Protein AF-A0A8J6UR75-F1 (afdb_monomer_lite)

Sequence (191 aa):
MKTTTYQWFIVLLTITLLIAGCGGPKLKVEPIPVPANPTEEAGKLEADITRARQQQVNILSPTWFARAEASHKEAARLIAAKGEIGQISNHLAQGYAELAQAQEISKLAQTEATKKTEQERLAAEKQATEEKLAAERRFNELYNQVQAMFSKDEAESYKQGQQMVIRLRGMSFPIGQSMIMPENYPLIITY

Radius of gyration: 40.51 Å; chains: 1; bounding box: 76×35×114 Å

Structure (mmCIF, N/CA/C/O backbone):
data_AF-A0A8J6UR75-F1
#
_entry.id   AF-A0A8J6UR75-F1
#
loop_
_atom_site.group_PDB
_atom_site.id
_atom_site.type_symbol
_atom_site.label_atom_id
_atom_site.label_alt_id
_atom_site.label_comp_id
_atom_site.label_asym_id
_atom_site.label_entity_id
_atom_site.label_seq_id
_atom_site.pdbx_PDB_ins_code
_atom_site.Cartn_x
_atom_site.Cartn_y
_atom_site.Cartn_z
_atom_site.occupancy
_atom_site.B_iso_or_equiv
_atom_site.auth_seq_id
_atom_site.auth_comp_id
_atom_site.auth_asym_id
_atom_site.auth_atom_id
_atom_site.pdbx_PDB_model_num
ATOM 1 N N . MET A 1 1 ? -47.310 9.293 -39.606 1.00 52.34 1 MET A N 1
ATOM 2 C CA . MET A 1 1 ? -46.097 8.916 -40.373 1.00 52.34 1 MET A CA 1
ATOM 3 C C . MET A 1 1 ? -44.806 9.620 -39.895 1.00 52.34 1 MET A C 1
ATOM 5 O O . MET A 1 1 ? -43.894 9.774 -40.691 1.00 52.34 1 MET A O 1
ATOM 9 N N . LYS A 1 2 ? -44.685 10.038 -38.616 1.00 55.19 2 LYS A N 1
ATOM 10 C CA . LYS A 1 2 ? -43.494 10.754 -38.086 1.00 55.19 2 LYS A CA 1
ATOM 11 C C . LYS A 1 2 ? -42.768 10.035 -36.930 1.00 55.19 2 LYS A C 1
ATOM 13 O O . LYS A 1 2 ? -41.737 10.510 -36.471 1.00 55.19 2 LYS A O 1
ATOM 18 N N . THR A 1 3 ? -43.289 8.906 -36.447 1.00 55.16 3 THR A N 1
ATOM 19 C CA . THR A 1 3 ? -42.761 8.196 -35.266 1.00 55.16 3 THR A CA 1
ATOM 20 C C . THR A 1 3 ? -41.563 7.298 -35.587 1.00 55.16 3 THR A C 1
ATOM 22 O O . THR A 1 3 ? -40.628 7.231 -34.795 1.00 55.16 3 THR A O 1
ATOM 25 N N . THR A 1 4 ? -41.527 6.685 -36.773 1.00 57.75 4 THR A N 1
ATOM 26 C CA . THR A 1 4 ? -40.442 5.775 -37.187 1.00 57.75 4 THR A CA 1
ATOM 27 C C . THR A 1 4 ? -39.115 6.506 -37.413 1.00 57.75 4 THR A C 1
ATOM 29 O O . THR A 1 4 ? -38.054 5.986 -37.081 1.00 57.75 4 THR A O 1
ATOM 32 N N . THR A 1 5 ? -39.161 7.748 -37.905 1.00 63.53 5 THR A N 1
ATOM 33 C CA . THR A 1 5 ? -37.968 8.582 -38.115 1.00 63.53 5 THR A CA 1
ATOM 34 C C . THR A 1 5 ? -37.349 9.026 -36.789 1.00 63.53 5 THR A C 1
ATOM 36 O O . THR A 1 5 ? -36.131 9.030 -36.650 1.00 63.53 5 THR A O 1
ATOM 39 N N . TYR A 1 6 ? -38.178 9.340 -35.786 1.00 64.31 6 TYR A N 1
ATOM 40 C CA . TYR A 1 6 ? -37.716 9.747 -34.455 1.00 64.31 6 TYR A CA 1
ATOM 41 C C . TYR A 1 6 ? -37.098 8.578 -33.676 1.00 64.31 6 TYR A C 1
ATOM 43 O O . TYR A 1 6 ? -36.077 8.745 -33.014 1.00 64.31 6 TYR A O 1
ATOM 51 N N . GLN A 1 7 ? -37.654 7.370 -33.824 1.00 67.06 7 GLN A N 1
ATOM 52 C CA . GLN A 1 7 ? -37.050 6.157 -33.267 1.00 67.06 7 GLN A CA 1
ATOM 53 C C . GLN A 1 7 ? -35.663 5.876 -33.858 1.00 67.06 7 GLN A C 1
ATOM 55 O O . GLN A 1 7 ? -34.758 5.510 -33.116 1.00 67.06 7 GLN A O 1
ATOM 60 N N . TRP A 1 8 ? -35.462 6.109 -35.158 1.00 71.56 8 TRP A N 1
ATOM 61 C CA . TRP A 1 8 ? -34.151 5.945 -35.794 1.00 71.56 8 TRP A CA 1
ATOM 62 C C . TRP A 1 8 ? -33.100 6.914 -35.236 1.00 71.56 8 TRP A C 1
ATOM 64 O O . TRP A 1 8 ? -31.976 6.506 -34.953 1.00 71.56 8 TRP A O 1
ATOM 74 N N . PHE A 1 9 ? -33.477 8.174 -34.995 1.00 76.62 9 PHE A N 1
ATOM 75 C CA . PHE A 1 9 ? -32.590 9.158 -34.366 1.00 76.62 9 PHE A CA 1
ATOM 76 C C . PHE A 1 9 ? -32.246 8.811 -32.912 1.00 76.62 9 PHE A C 1
ATOM 78 O O . PHE A 1 9 ? -31.093 8.966 -32.516 1.00 76.62 9 PHE A O 1
ATOM 85 N N . ILE A 1 10 ? -33.204 8.301 -32.129 1.00 74.38 10 ILE A N 1
ATOM 86 C CA . ILE A 1 10 ? -32.948 7.861 -30.748 1.00 74.38 10 ILE A CA 1
ATOM 87 C C . ILE A 1 10 ? -31.974 6.678 -30.729 1.00 74.38 10 ILE A C 1
ATOM 89 O O . ILE A 1 10 ? -31.017 6.694 -29.959 1.00 74.38 10 ILE A O 1
ATOM 93 N N . VAL A 1 11 ? -32.169 5.685 -31.604 1.00 77.19 11 VAL A N 1
ATOM 94 C CA . VAL A 1 11 ? -31.276 4.517 -31.692 1.00 77.19 11 VAL A CA 1
ATOM 95 C C . VAL A 1 11 ? -29.859 4.943 -32.092 1.00 77.19 11 VAL A C 1
ATOM 97 O O . VAL A 1 11 ? -28.886 4.512 -31.468 1.00 77.19 11 VAL A O 1
ATOM 100 N N . LEU A 1 12 ? -29.729 5.853 -33.063 1.00 74.25 12 LEU A N 1
ATOM 101 C CA . LEU A 1 12 ? -28.433 6.370 -33.509 1.00 74.25 12 LEU A CA 1
ATOM 102 C C . LEU A 1 12 ? -27.701 7.148 -32.396 1.00 74.25 12 LEU A C 1
ATOM 104 O O . LEU A 1 12 ? -26.501 6.957 -32.207 1.00 74.25 12 LEU A O 1
ATOM 108 N N . LEU A 1 13 ? -28.430 7.954 -31.612 1.00 74.38 13 LEU A N 1
ATOM 109 C CA . LEU A 1 13 ? -27.897 8.708 -30.470 1.00 74.38 13 LEU A CA 1
ATOM 110 C C . LEU A 1 13 ? -27.424 7.780 -29.333 1.00 74.38 13 LEU A C 1
ATOM 112 O O . LEU A 1 13 ? -26.375 8.013 -28.728 1.00 74.38 13 LEU A O 1
ATOM 116 N N . THR A 1 14 ? -28.163 6.698 -29.063 1.00 69.00 14 THR A N 1
ATOM 117 C CA . THR A 1 14 ? -27.774 5.707 -28.044 1.00 69.00 14 THR A CA 1
ATOM 118 C C . THR A 1 14 ? -26.543 4.891 -28.446 1.00 69.00 14 THR A C 1
ATOM 120 O O . THR A 1 14 ? -25.713 4.587 -27.592 1.00 69.00 14 THR A O 1
ATOM 123 N N . ILE A 1 15 ? -26.363 4.606 -29.741 1.00 71.31 15 ILE A N 1
ATOM 124 C CA . ILE A 1 15 ? -25.179 3.901 -30.257 1.00 71.31 15 ILE A CA 1
ATOM 125 C C . ILE A 1 15 ? -23.913 4.749 -30.107 1.00 71.31 15 ILE A C 1
ATOM 127 O O . ILE A 1 15 ? -22.878 4.221 -29.710 1.00 71.31 15 ILE A O 1
ATOM 131 N N . THR A 1 16 ? -23.978 6.064 -30.338 1.00 65.62 16 THR A N 1
ATOM 132 C CA . THR A 1 16 ? -22.813 6.949 -30.156 1.00 65.62 16 THR A CA 1
ATOM 133 C C . THR A 1 16 ? -22.350 7.070 -28.703 1.00 65.62 16 THR A C 1
ATOM 135 O O . THR A 1 16 ? -21.163 7.284 -28.465 1.00 65.62 16 THR A O 1
ATOM 138 N N . LEU A 1 17 ? -23.242 6.874 -27.724 1.00 63.91 17 LEU A N 1
ATOM 139 C CA . LEU A 1 17 ? -22.894 6.932 -26.300 1.00 63.91 17 LEU A CA 1
ATOM 140 C C . LEU A 1 17 ? -22.113 5.691 -25.823 1.00 63.91 17 LEU A C 1
ATOM 142 O O . LEU A 1 17 ? -21.390 5.764 -24.834 1.00 63.91 17 LEU A O 1
ATOM 146 N N . LEU A 1 18 ? -22.225 4.566 -26.539 1.00 63.69 18 LEU A N 1
ATOM 147 C CA . LEU A 1 18 ? -21.590 3.289 -26.184 1.00 63.69 18 LEU A CA 1
ATOM 148 C C . LEU A 1 18 ? -20.120 3.177 -26.629 1.00 63.69 18 LEU A C 1
ATOM 150 O O . LEU A 1 18 ? -19.405 2.311 -26.134 1.00 63.69 18 LEU A O 1
ATOM 154 N N . ILE A 1 19 ? -19.649 4.042 -27.536 1.00 68.62 19 ILE A N 1
ATOM 155 C CA . ILE A 1 19 ? -18.282 3.976 -28.101 1.00 68.62 19 ILE A CA 1
ATOM 156 C C . ILE A 1 19 ? -17.319 4.957 -27.408 1.00 68.62 19 ILE A C 1
ATOM 158 O O . ILE A 1 19 ? -16.123 4.965 -27.690 1.00 68.62 19 ILE A O 1
ATOM 162 N N . ALA A 1 20 ? -17.793 5.742 -26.437 1.00 61.84 20 ALA A N 1
ATOM 163 C CA . ALA A 1 20 ? -16.932 6.514 -25.540 1.00 61.84 20 ALA A CA 1
ATOM 164 C C . ALA A 1 20 ? -16.300 5.597 -24.468 1.00 61.84 20 ALA A C 1
ATOM 166 O O . ALA A 1 20 ? -16.427 5.819 -23.267 1.00 61.84 20 ALA A O 1
ATOM 167 N N . GLY A 1 21 ? -15.656 4.515 -24.911 1.00 57.84 21 GLY A N 1
ATOM 168 C CA . GLY A 1 21 ? -14.901 3.605 -24.060 1.00 57.84 21 GLY A CA 1
ATOM 169 C C . GLY A 1 21 ? -13.640 4.281 -23.523 1.00 57.84 21 GLY A C 1
ATOM 170 O O . GLY A 1 21 ? -12.953 4.997 -24.250 1.00 57.84 21 GLY A O 1
ATOM 171 N N . CYS A 1 22 ? -13.350 4.044 -22.241 1.00 62.06 22 CYS A N 1
ATOM 172 C CA . CYS A 1 22 ? -12.195 4.544 -21.495 1.00 62.06 22 CYS A CA 1
ATOM 173 C C . CYS A 1 22 ? -10.864 4.416 -22.259 1.00 62.06 22 CYS A C 1
ATOM 175 O O . CYS A 1 22 ? -10.156 3.415 -22.151 1.00 62.06 22 CYS A O 1
ATOM 177 N N . GLY A 1 23 ? -10.457 5.486 -22.935 1.00 55.53 23 GLY A N 1
ATOM 178 C CA . GLY A 1 23 ? -9.047 5.779 -23.138 1.00 55.53 23 GLY A CA 1
ATOM 179 C C . GLY A 1 23 ? -8.496 6.337 -21.831 1.00 55.53 23 GLY A C 1
ATOM 180 O O . GLY A 1 23 ? -8.724 7.504 -21.522 1.00 55.53 23 GLY A O 1
ATOM 181 N N . GLY A 1 24 ? -7.815 5.507 -21.035 1.00 63.47 24 GLY A N 1
ATOM 182 C CA . GLY A 1 24 ? -7.092 5.993 -19.858 1.00 63.47 24 GLY A CA 1
ATOM 183 C C . GLY A 1 24 ? -6.103 7.102 -20.257 1.00 63.47 24 GLY A C 1
ATOM 184 O O . GLY A 1 24 ? -5.555 7.050 -21.364 1.00 63.47 24 GLY A O 1
ATOM 185 N N . PRO A 1 25 ? -5.881 8.120 -19.407 1.00 57.09 25 PRO A N 1
ATOM 186 C CA . PRO A 1 25 ? -5.012 9.239 -19.745 1.00 57.09 25 PRO A CA 1
ATOM 187 C C . PRO A 1 25 ? -3.615 8.725 -20.103 1.00 57.09 25 PRO A C 1
ATOM 189 O O . PRO A 1 25 ? -3.004 7.966 -19.349 1.00 57.09 25 PRO A O 1
ATOM 192 N N . LYS A 1 26 ? -3.108 9.132 -21.273 1.00 57.69 26 LYS A N 1
ATOM 193 C CA . LYS A 1 26 ? -1.704 8.903 -21.626 1.00 57.69 26 LYS A CA 1
ATOM 194 C C . LYS A 1 26 ? -0.856 9.653 -20.602 1.00 57.69 26 LYS A C 1
ATOM 196 O O . LYS A 1 26 ? -1.019 10.865 -20.456 1.00 57.69 26 LYS A O 1
ATOM 201 N N . LEU A 1 27 ? 0.012 8.935 -19.888 1.00 63.53 27 LEU A N 1
ATOM 202 C CA . LEU A 1 27 ? 0.948 9.543 -18.946 1.00 63.53 27 LEU A CA 1
ATOM 203 C C . LEU A 1 27 ? 1.774 10.597 -19.685 1.00 63.53 27 LEU A C 1
ATOM 205 O O . LEU A 1 27 ? 2.443 10.301 -20.677 1.00 63.53 27 LEU A O 1
ATOM 209 N N . LYS A 1 28 ? 1.704 11.839 -19.205 1.00 49.28 28 LYS A N 1
ATOM 210 C CA . LYS A 1 28 ? 2.600 12.908 -19.632 1.00 49.28 28 LYS A CA 1
ATOM 211 C C . LYS A 1 28 ? 3.947 12.638 -18.968 1.00 49.28 28 LYS A C 1
ATOM 213 O O . LYS A 1 28 ? 4.172 13.045 -17.836 1.00 49.28 28 LYS A O 1
ATOM 218 N N . VAL A 1 29 ? 4.793 11.872 -19.645 1.00 65.69 29 VAL A N 1
ATOM 219 C CA . VAL A 1 29 ? 6.156 11.603 -19.187 1.00 65.69 29 VAL A CA 1
ATOM 220 C C . VAL A 1 29 ? 6.973 12.862 -19.453 1.00 65.69 29 VAL A C 1
ATOM 222 O O . VAL A 1 29 ? 7.154 13.261 -20.604 1.00 65.69 29 VAL A O 1
ATOM 225 N N . GLU A 1 30 ? 7.403 13.531 -18.389 1.00 54.41 30 GLU A N 1
ATOM 226 C CA . GLU A 1 30 ? 8.409 14.582 -18.488 1.00 54.41 30 GLU A CA 1
ATOM 227 C C . GLU A 1 30 ? 9.748 13.903 -18.822 1.00 54.41 30 GLU A C 1
ATOM 229 O O . GLU A 1 30 ? 10.075 12.888 -18.199 1.00 54.41 30 GLU A O 1
ATOM 234 N N . PRO A 1 31 ? 10.482 14.355 -19.853 1.00 53.62 31 PRO A N 1
ATOM 235 C CA . PRO A 1 31 ? 11.698 13.679 -20.276 1.00 53.62 31 PRO A CA 1
ATOM 236 C C . PRO A 1 31 ? 12.734 13.752 -19.155 1.00 53.62 31 PRO A C 1
ATOM 238 O O . PRO A 1 31 ? 13.290 14.811 -18.867 1.00 53.62 31 PRO A O 1
ATOM 241 N N . ILE A 1 32 ? 12.996 12.604 -18.531 1.00 53.59 32 ILE A N 1
ATOM 242 C CA . ILE A 1 32 ? 14.167 12.416 -17.680 1.00 53.59 32 ILE A CA 1
ATOM 243 C C . ILE A 1 32 ? 15.386 12.748 -18.555 1.00 53.59 32 ILE A C 1
ATOM 245 O O . ILE A 1 32 ? 15.424 12.295 -19.706 1.00 53.59 32 ILE A O 1
ATOM 249 N N . PRO A 1 33 ? 16.345 13.567 -18.078 1.00 52.38 33 PRO A N 1
ATOM 250 C CA . PRO A 1 33 ? 17.541 13.892 -18.844 1.00 52.38 33 PRO A CA 1
ATOM 251 C C . PRO A 1 33 ? 18.164 12.603 -19.370 1.00 52.38 33 PRO A C 1
ATOM 253 O O . PRO A 1 33 ? 18.411 11.680 -18.592 1.00 52.38 33 PRO A O 1
ATOM 256 N N . VAL A 1 34 ? 18.347 12.542 -20.697 1.00 55.66 34 VAL A N 1
ATOM 257 C CA . VAL A 1 34 ? 18.879 11.364 -21.387 1.00 55.66 34 VAL A CA 1
ATOM 258 C C . VAL A 1 34 ? 20.151 10.962 -20.654 1.00 55.66 34 VAL A C 1
ATOM 260 O O . VAL A 1 34 ? 21.097 11.757 -20.600 1.00 55.66 34 VAL A O 1
ATOM 263 N N . PRO A 1 35 ? 20.172 9.783 -20.028 1.00 56.25 35 PRO A N 1
ATOM 264 C CA . PRO A 1 35 ? 21.302 9.401 -19.218 1.00 56.25 35 PRO A CA 1
ATOM 265 C C . PRO A 1 35 ? 22.538 9.293 -20.094 1.00 56.25 35 PRO A C 1
ATOM 267 O O . PRO A 1 35 ? 22.493 8.740 -21.194 1.00 56.25 35 PRO A O 1
ATOM 270 N N . ALA A 1 36 ? 23.663 9.777 -19.573 1.00 62.41 36 ALA A N 1
ATOM 271 C CA . ALA A 1 36 ? 24.959 9.647 -20.229 1.00 62.41 36 ALA A CA 1
ATOM 272 C C . ALA A 1 36 ? 25.317 8.172 -20.529 1.00 62.41 36 ALA A C 1
ATOM 274 O O . ALA A 1 36 ? 26.139 7.911 -21.405 1.00 62.41 36 ALA A O 1
ATOM 275 N N . ASN A 1 37 ? 24.678 7.214 -19.836 1.00 81.25 37 ASN A N 1
ATOM 276 C CA . ASN A 1 37 ? 24.820 5.777 -20.047 1.00 81.25 37 ASN A CA 1
ATOM 277 C C . ASN A 1 37 ? 23.478 5.014 -19.863 1.00 81.25 37 ASN A C 1
ATOM 279 O O . ASN A 1 37 ? 23.092 4.716 -18.730 1.00 81.25 37 ASN A O 1
ATOM 283 N N . PRO A 1 38 ? 22.775 4.641 -20.951 1.00 83.50 38 PRO A N 1
ATOM 284 C CA . PRO A 1 38 ? 21.500 3.916 -20.878 1.00 83.50 38 PRO A CA 1
ATOM 285 C C . PRO A 1 38 ? 21.576 2.534 -20.209 1.00 83.50 38 PRO A C 1
ATOM 287 O O . PRO A 1 38 ? 20.593 2.082 -19.626 1.00 83.50 38 PRO A O 1
ATOM 290 N N . THR A 1 39 ? 22.732 1.866 -20.264 1.00 87.69 39 THR A N 1
ATOM 291 C CA . THR A 1 39 ? 22.932 0.553 -19.628 1.00 87.69 39 THR A CA 1
ATOM 292 C C . THR A 1 39 ? 22.931 0.663 -18.106 1.00 87.69 39 THR A C 1
ATOM 294 O O . THR A 1 39 ? 22.371 -0.188 -17.421 1.00 87.69 39 THR A O 1
ATOM 297 N N . GLU A 1 40 ? 23.539 1.722 -17.570 1.00 89.94 40 GLU A N 1
ATOM 298 C CA . GLU A 1 40 ? 23.558 1.973 -16.128 1.00 89.94 40 GLU A CA 1
ATOM 299 C C . GLU A 1 40 ? 22.151 2.286 -15.605 1.00 89.94 40 GLU A C 1
ATOM 301 O O . GLU A 1 40 ? 21.732 1.738 -14.588 1.00 89.94 40 GLU A O 1
ATOM 306 N N . GLU A 1 41 ? 21.395 3.119 -16.325 1.00 89.19 41 GLU A N 1
ATOM 307 C CA . GLU A 1 41 ? 20.017 3.444 -15.945 1.00 89.19 41 GLU A CA 1
ATOM 308 C C . GLU A 1 41 ? 19.069 2.252 -16.021 1.00 89.19 41 GLU A C 1
ATOM 310 O O . GLU A 1 41 ? 18.207 2.114 -15.157 1.00 89.19 41 GLU A O 1
ATOM 315 N N . ALA A 1 42 ? 19.234 1.362 -17.002 1.00 92.19 42 ALA A N 1
ATOM 316 C CA . ALA A 1 42 ? 18.469 0.120 -17.035 1.00 92.19 42 ALA A CA 1
ATOM 317 C C . ALA A 1 42 ? 18.704 -0.711 -15.762 1.00 92.19 42 ALA A C 1
ATOM 319 O O . ALA A 1 42 ? 17.746 -1.160 -15.140 1.00 92.19 42 ALA A O 1
ATOM 320 N N . GLY A 1 43 ? 19.959 -0.823 -15.312 1.00 93.94 43 GLY A N 1
ATOM 321 C CA . GLY A 1 43 ? 20.294 -1.514 -14.063 1.00 93.94 43 GLY A CA 1
ATOM 322 C C . GLY A 1 43 ? 19.718 -0.839 -12.810 1.00 93.94 43 GLY A C 1
ATOM 323 O O . GLY A 1 43 ? 19.279 -1.527 -11.887 1.00 93.94 43 GLY A O 1
ATOM 324 N N . LYS A 1 44 ? 19.666 0.499 -12.768 1.00 94.75 44 LYS A N 1
ATOM 325 C CA . LYS A 1 44 ? 19.005 1.236 -11.672 1.00 94.75 44 LYS A CA 1
ATOM 326 C C . LYS A 1 44 ? 17.503 0.971 -11.649 1.00 94.75 44 LYS A C 1
ATOM 328 O O . LYS A 1 44 ? 16.969 0.620 -10.597 1.00 94.75 44 LYS A O 1
ATOM 333 N N . LEU A 1 45 ? 16.846 1.063 -12.805 1.00 95.31 45 LEU A N 1
ATOM 334 C CA . LEU A 1 45 ? 15.425 0.761 -12.939 1.00 95.31 45 LEU A CA 1
ATOM 335 C C . LEU A 1 45 ? 15.122 -0.686 -12.518 1.00 95.31 45 LEU A C 1
ATOM 337 O O . LEU A 1 45 ? 14.163 -0.918 -11.788 1.00 95.31 45 LEU A O 1
ATOM 341 N N . GLU A 1 46 ? 15.954 -1.656 -12.903 1.00 96.88 46 GLU A N 1
ATOM 342 C CA . GLU A 1 46 ? 15.824 -3.052 -12.464 1.00 96.88 46 GLU A CA 1
ATOM 343 C C . GLU A 1 46 ? 15.909 -3.195 -10.937 1.00 96.88 46 GLU A C 1
ATOM 345 O O . GLU A 1 46 ? 15.096 -3.892 -10.313 1.00 96.88 46 GLU A O 1
ATOM 350 N N . ALA A 1 47 ? 16.879 -2.519 -10.317 1.00 97.44 47 ALA A N 1
ATOM 351 C CA . ALA A 1 47 ? 17.052 -2.524 -8.871 1.00 97.44 47 ALA A CA 1
ATOM 352 C C . ALA A 1 47 ? 15.847 -1.896 -8.151 1.00 97.44 47 ALA A C 1
ATOM 354 O O . ALA A 1 47 ? 15.391 -2.425 -7.132 1.00 97.44 47 ALA A O 1
ATOM 355 N N . ASP A 1 48 ? 15.294 -0.808 -8.686 1.00 96.81 48 ASP A N 1
ATOM 356 C CA . ASP A 1 48 ? 14.114 -0.147 -8.130 1.00 96.81 48 ASP A CA 1
ATOM 357 C C . ASP A 1 48 ? 12.838 -0.983 -8.315 1.00 96.81 48 ASP A C 1
ATOM 359 O O . ASP A 1 48 ? 12.062 -1.116 -7.367 1.00 96.81 48 ASP A O 1
ATOM 363 N N . ILE A 1 49 ? 12.653 -1.642 -9.466 1.00 97.56 49 ILE A N 1
ATOM 364 C CA . ILE A 1 49 ? 11.572 -2.622 -9.682 1.00 97.56 49 ILE A CA 1
ATOM 365 C C . ILE A 1 49 ? 11.685 -3.764 -8.663 1.00 97.56 49 ILE A C 1
ATOM 367 O O . ILE A 1 49 ? 10.698 -4.151 -8.032 1.00 97.56 49 ILE A O 1
ATOM 371 N N . THR A 1 50 ? 12.894 -4.285 -8.450 1.00 97.75 50 THR A N 1
ATOM 372 C CA . THR A 1 50 ? 13.140 -5.364 -7.483 1.00 97.75 50 THR A CA 1
ATOM 373 C C . THR A 1 50 ? 12.812 -4.922 -6.057 1.00 97.75 50 THR A C 1
ATOM 375 O O . THR A 1 50 ? 12.130 -5.645 -5.326 1.00 97.75 50 THR A O 1
ATOM 378 N N . ARG A 1 51 ? 13.226 -3.712 -5.667 1.00 97.75 51 ARG A N 1
ATOM 379 C CA . ARG A 1 51 ? 12.898 -3.122 -4.361 1.00 97.75 51 ARG A CA 1
ATOM 380 C C . ARG A 1 51 ? 11.394 -2.928 -4.192 1.00 97.75 51 ARG A C 1
ATOM 382 O O . ARG A 1 51 ? 10.838 -3.286 -3.158 1.00 97.75 51 ARG A O 1
ATOM 389 N N . ALA A 1 52 ? 10.719 -2.420 -5.216 1.00 96.75 52 ALA A N 1
ATOM 390 C CA . ALA A 1 52 ? 9.277 -2.231 -5.194 1.00 96.75 52 ALA A CA 1
ATOM 391 C C . ALA A 1 52 ? 8.525 -3.574 -5.071 1.00 96.75 52 ALA A C 1
ATOM 393 O O . ALA A 1 52 ? 7.522 -3.652 -4.360 1.00 96.75 52 ALA A O 1
ATOM 394 N N . ARG A 1 53 ? 9.043 -4.668 -5.648 1.00 96.31 53 ARG A N 1
ATOM 395 C CA . ARG A 1 53 ? 8.504 -6.021 -5.417 1.00 96.31 53 ARG A CA 1
ATOM 396 C C . ARG A 1 53 ? 8.649 -6.466 -3.960 1.00 96.31 53 ARG A C 1
ATOM 398 O O . ARG A 1 53 ? 7.710 -7.025 -3.400 1.00 96.31 53 ARG A O 1
ATOM 405 N N . GLN A 1 54 ? 9.791 -6.196 -3.324 1.00 96.06 54 GLN A N 1
ATOM 406 C CA . GLN A 1 54 ? 9.983 -6.479 -1.891 1.00 96.06 54 GLN A CA 1
ATOM 407 C C . GLN A 1 54 ? 9.004 -5.684 -1.017 1.00 96.06 54 GLN A C 1
ATOM 409 O O . GLN A 1 54 ? 8.526 -6.186 -0.005 1.00 96.06 54 GLN A O 1
ATOM 414 N N . GLN A 1 55 ? 8.654 -4.472 -1.445 1.00 94.94 55 GLN A N 1
ATOM 415 C CA . GLN A 1 55 ? 7.638 -3.622 -0.820 1.00 94.94 55 GLN A CA 1
ATOM 416 C C . GLN A 1 55 ? 6.197 -3.999 -1.207 1.00 94.94 55 GLN A C 1
ATOM 418 O O . GLN A 1 55 ? 5.269 -3.253 -0.900 1.00 94.94 55 GLN A O 1
ATOM 423 N N . GLN A 1 56 ? 5.996 -5.136 -1.883 1.00 95.81 56 GLN A N 1
ATOM 424 C CA . GLN A 1 56 ? 4.688 -5.652 -2.304 1.00 95.81 56 GLN A CA 1
ATOM 425 C C . GLN A 1 56 ? 3.899 -4.702 -3.223 1.00 95.81 56 GLN A C 1
ATOM 427 O O . GLN A 1 56 ? 2.684 -4.838 -3.379 1.00 95.81 56 GLN A O 1
ATOM 432 N N . VAL A 1 57 ? 4.581 -3.767 -3.893 1.00 96.94 57 VAL A N 1
ATOM 433 C CA . VAL A 1 57 ? 3.969 -2.825 -4.847 1.00 96.94 57 VAL A CA 1
ATOM 434 C C . VAL A 1 57 ? 3.308 -3.584 -6.002 1.00 96.94 57 VAL A C 1
ATOM 436 O O . VAL A 1 57 ? 2.269 -3.173 -6.505 1.00 96.94 57 VAL A O 1
ATOM 439 N N . ASN A 1 58 ? 3.845 -4.744 -6.381 1.00 96.06 58 ASN A N 1
ATOM 440 C CA . ASN A 1 58 ? 3.265 -5.618 -7.402 1.00 96.06 58 ASN A CA 1
ATOM 441 C C . ASN A 1 58 ? 1.897 -6.204 -7.011 1.00 96.06 58 ASN A C 1
ATOM 443 O O . ASN A 1 58 ? 1.114 -6.556 -7.887 1.00 96.06 58 ASN A O 1
ATOM 447 N N . ILE A 1 59 ? 1.613 -6.329 -5.713 1.00 95.81 59 ILE A N 1
ATOM 448 C CA . ILE A 1 59 ? 0.323 -6.814 -5.205 1.00 95.81 59 ILE A CA 1
ATOM 449 C C . ILE A 1 59 ? -0.655 -5.644 -5.088 1.00 95.81 59 ILE A C 1
ATOM 451 O O . ILE A 1 59 ? -1.825 -5.775 -5.437 1.00 95.81 59 ILE A O 1
ATOM 455 N N . LEU A 1 60 ? -0.168 -4.497 -4.613 1.00 94.25 60 LEU A N 1
ATOM 456 C CA . LEU A 1 60 ? -0.986 -3.312 -4.356 1.00 94.25 60 LEU A CA 1
ATOM 457 C C . LEU A 1 60 ? -1.303 -2.505 -5.628 1.00 94.25 60 LEU A C 1
ATOM 459 O O . LEU A 1 60 ? -2.331 -1.838 -5.689 1.00 94.25 60 LEU A O 1
ATOM 463 N N . SER A 1 61 ? -0.454 -2.582 -6.656 1.00 96.38 61 SER A N 1
ATOM 464 C CA . SER A 1 61 ? -0.644 -1.923 -7.952 1.00 96.38 61 SER A CA 1
ATOM 465 C C . SER A 1 61 ? -0.195 -2.820 -9.121 1.00 96.38 61 SER A C 1
ATOM 467 O O . SER A 1 61 ? 0.764 -2.506 -9.834 1.00 96.38 61 SER A O 1
ATOM 469 N N . PRO A 1 62 ? -0.883 -3.953 -9.361 1.00 96.62 62 PRO A N 1
ATOM 470 C CA . PRO A 1 62 ? -0.434 -4.979 -10.306 1.00 96.62 62 PRO A CA 1
ATOM 471 C C . PRO A 1 62 ? -0.342 -4.467 -11.746 1.00 96.62 62 PRO A C 1
ATOM 473 O O . PRO A 1 62 ? 0.606 -4.780 -12.462 1.00 96.62 62 PRO A O 1
ATOM 476 N N . THR A 1 63 ? -1.295 -3.638 -12.174 1.00 96.00 63 THR A N 1
ATOM 477 C CA . THR A 1 63 ? -1.362 -3.144 -13.555 1.00 96.00 63 THR A CA 1
ATOM 478 C C . THR A 1 63 ? -0.205 -2.208 -13.894 1.00 96.00 63 THR A C 1
ATOM 480 O O . THR A 1 63 ? 0.389 -2.335 -14.961 1.00 96.00 63 THR A O 1
ATOM 483 N N . TRP A 1 64 ? 0.121 -1.261 -13.011 1.00 96.06 64 TRP A N 1
ATOM 484 C CA . TRP A 1 64 ? 1.214 -0.314 -13.248 1.00 96.06 64 TRP A CA 1
ATOM 485 C C . TRP A 1 64 ? 2.577 -0.958 -13.051 1.00 96.06 64 TRP A C 1
ATOM 487 O O . TRP A 1 64 ? 3.489 -0.699 -13.831 1.00 96.06 64 TRP A O 1
ATOM 497 N N . PHE A 1 65 ? 2.686 -1.861 -12.078 1.00 97.56 65 PHE A N 1
ATOM 498 C CA . PHE A 1 65 ? 3.901 -2.629 -11.868 1.00 97.56 65 PHE A CA 1
ATOM 499 C C . PHE A 1 65 ? 4.240 -3.501 -13.088 1.00 97.56 65 PHE A C 1
ATOM 501 O O . PHE A 1 65 ? 5.364 -3.456 -13.579 1.00 97.56 65 PHE A O 1
ATOM 508 N N . ALA A 1 66 ? 3.253 -4.206 -13.654 1.00 97.69 66 ALA A N 1
ATOM 509 C CA . ALA A 1 66 ? 3.446 -5.010 -14.863 1.00 97.69 66 ALA A CA 1
ATOM 510 C C . ALA A 1 66 ? 3.856 -4.167 -16.084 1.00 97.69 66 ALA A C 1
ATOM 512 O O . ALA A 1 66 ? 4.625 -4.626 -16.929 1.00 97.69 66 ALA A O 1
ATOM 513 N N . ARG A 1 67 ? 3.360 -2.926 -16.186 1.00 96.94 67 ARG A N 1
ATOM 514 C CA . ARG A 1 67 ? 3.772 -1.992 -17.244 1.00 96.94 67 ARG A CA 1
ATOM 515 C C . ARG A 1 67 ? 5.229 -1.564 -17.081 1.00 96.94 67 ARG A C 1
ATOM 517 O O . ARG A 1 67 ? 5.987 -1.699 -18.035 1.00 96.94 67 ARG A O 1
ATOM 524 N N . ALA A 1 68 ? 5.638 -1.194 -15.866 1.00 97.44 68 ALA A N 1
ATOM 525 C CA . ALA A 1 68 ? 7.028 -0.849 -15.573 1.00 97.44 68 ALA A CA 1
ATOM 526 C C . ALA A 1 68 ? 7.993 -2.000 -15.920 1.00 97.44 68 ALA A C 1
ATOM 528 O O . ALA A 1 68 ? 9.036 -1.776 -16.537 1.00 97.44 68 ALA A O 1
ATOM 529 N N . GLU A 1 69 ? 7.622 -3.245 -15.597 1.00 97.62 69 GLU A N 1
ATOM 530 C CA . GLU A 1 69 ? 8.390 -4.440 -15.976 1.00 97.62 69 GLU A CA 1
ATOM 531 C C . GLU A 1 69 ? 8.476 -4.629 -17.496 1.00 97.62 69 GLU A C 1
ATOM 533 O O . GLU A 1 69 ? 9.538 -4.973 -18.021 1.00 97.62 69 GLU A O 1
ATOM 538 N N . ALA A 1 70 ? 7.377 -4.391 -18.218 1.00 97.81 70 ALA A N 1
ATOM 539 C CA . ALA A 1 70 ? 7.351 -4.478 -19.674 1.00 97.81 70 ALA A CA 1
ATOM 540 C C . ALA A 1 70 ? 8.237 -3.403 -20.327 1.00 97.81 70 ALA A C 1
ATOM 542 O O . ALA A 1 70 ? 9.024 -3.725 -21.219 1.00 97.81 70 ALA A O 1
ATOM 543 N N . SER A 1 71 ? 8.165 -2.160 -19.846 1.00 96.38 71 SER A N 1
ATOM 544 C CA . SER A 1 71 ? 9.000 -1.044 -20.302 1.00 96.38 71 SER A CA 1
ATOM 545 C C . SER A 1 71 ? 10.489 -1.306 -20.049 1.00 96.38 71 SER A C 1
ATOM 547 O O . SER A 1 71 ? 11.309 -1.121 -20.949 1.00 96.38 71 SER A O 1
ATOM 549 N N . HIS A 1 72 ? 10.847 -1.838 -18.873 1.00 97.25 72 HIS A N 1
ATOM 550 C CA . HIS A 1 72 ? 12.218 -2.261 -18.574 1.00 97.25 72 HIS A CA 1
ATOM 551 C C . HIS A 1 72 ? 12.694 -3.387 -19.508 1.00 97.25 72 HIS A C 1
ATOM 553 O O . HIS A 1 72 ? 13.792 -3.320 -20.062 1.00 97.25 72 HIS A O 1
ATOM 559 N N . LYS A 1 73 ? 11.856 -4.407 -19.736 1.00 97.56 73 LYS A N 1
ATOM 560 C CA . LYS A 1 73 ? 12.179 -5.525 -20.634 1.00 97.56 73 LYS A CA 1
ATOM 561 C C . LYS A 1 73 ? 12.430 -5.055 -22.068 1.00 97.56 73 LYS A C 1
ATOM 563 O O . LYS A 1 73 ? 13.346 -5.557 -22.719 1.00 97.56 73 LYS A O 1
ATOM 568 N N . GLU A 1 74 ? 11.645 -4.098 -22.554 1.00 96.44 74 GLU A N 1
ATOM 569 C CA . GLU A 1 74 ? 11.824 -3.544 -23.895 1.00 96.44 74 GLU A CA 1
ATOM 570 C C . GLU A 1 74 ? 13.088 -2.680 -23.995 1.00 96.44 74 GLU A C 1
ATOM 572 O O . GLU A 1 74 ? 13.853 -2.825 -24.950 1.00 96.44 74 GLU A O 1
ATOM 577 N N . ALA A 1 75 ? 13.387 -1.868 -22.974 1.00 94.88 75 ALA A N 1
ATOM 578 C CA . ALA A 1 75 ? 14.653 -1.140 -22.894 1.00 94.88 75 ALA A CA 1
ATOM 579 C C . ALA A 1 75 ? 15.860 -2.098 -22.919 1.00 94.88 75 ALA A C 1
ATOM 581 O O . ALA A 1 75 ? 16.794 -1.895 -23.697 1.00 94.88 75 ALA A O 1
ATOM 582 N N . ALA A 1 76 ? 15.816 -3.190 -22.147 1.00 95.44 76 ALA A N 1
ATOM 583 C CA . ALA A 1 76 ? 16.859 -4.215 -22.136 1.00 95.44 76 ALA A CA 1
ATOM 584 C C . ALA A 1 76 ? 17.019 -4.903 -23.505 1.00 95.44 76 ALA A C 1
ATOM 586 O O . ALA A 1 76 ? 18.143 -5.138 -23.960 1.00 95.44 76 ALA A O 1
ATOM 587 N N . ARG A 1 77 ? 15.907 -5.176 -24.204 1.00 96.12 77 ARG A N 1
ATOM 588 C CA . ARG A 1 77 ? 15.915 -5.729 -25.568 1.00 96.12 77 ARG A CA 1
ATOM 589 C C . ARG A 1 77 ? 16.608 -4.786 -26.549 1.00 96.12 77 ARG A C 1
ATOM 591 O O . ARG A 1 77 ? 17.439 -5.233 -27.338 1.00 96.12 77 ARG A O 1
ATOM 598 N N . LEU A 1 78 ? 16.285 -3.495 -26.494 1.00 94.88 78 LEU A N 1
ATOM 599 C CA . LEU A 1 78 ? 16.890 -2.477 -27.353 1.00 94.88 78 LEU A CA 1
ATOM 600 C C . LEU A 1 78 ? 18.383 -2.299 -27.058 1.00 94.88 78 LEU A C 1
ATOM 602 O O . LEU A 1 78 ? 19.168 -2.203 -27.997 1.00 94.88 78 LEU A O 1
ATOM 606 N N . ILE A 1 79 ? 18.801 -2.342 -25.790 1.00 92.50 79 ILE A N 1
ATOM 607 C CA . ILE A 1 79 ? 20.223 -2.314 -25.411 1.00 92.50 79 ILE A CA 1
ATOM 608 C C . ILE A 1 79 ? 20.964 -3.523 -26.000 1.00 92.50 79 ILE A C 1
ATOM 610 O O . ILE A 1 79 ? 21.998 -3.356 -26.648 1.00 92.50 79 ILE A O 1
ATOM 614 N N . ALA A 1 80 ? 20.418 -4.735 -25.847 1.00 94.38 80 ALA A N 1
ATOM 615 C CA . ALA A 1 80 ? 21.019 -5.956 -26.390 1.00 94.38 80 ALA A CA 1
ATOM 616 C C . ALA A 1 80 ? 21.110 -5.937 -27.927 1.00 94.38 80 ALA A C 1
ATOM 618 O O . ALA A 1 80 ? 22.095 -6.400 -28.503 1.00 94.38 80 ALA A O 1
ATOM 619 N N . ALA A 1 81 ? 20.108 -5.355 -28.591 1.00 94.81 81 ALA A N 1
ATOM 620 C CA . ALA A 1 81 ? 20.077 -5.177 -30.039 1.00 94.81 81 ALA A CA 1
ATOM 621 C C . ALA A 1 81 ? 20.939 -4.003 -30.542 1.00 94.81 81 ALA A C 1
ATOM 623 O O . ALA A 1 81 ? 20.990 -3.779 -31.750 1.00 94.81 81 ALA A O 1
ATOM 624 N N . LYS A 1 82 ? 21.603 -3.250 -29.647 1.00 92.00 82 LYS A N 1
ATOM 625 C CA . LYS A 1 82 ? 22.299 -1.989 -29.968 1.00 92.00 82 LYS A CA 1
ATOM 626 C C . LYS A 1 82 ? 21.390 -0.998 -30.713 1.00 92.00 82 LYS A C 1
ATOM 628 O O . LYS A 1 82 ? 21.810 -0.350 -31.669 1.00 92.00 82 LYS A O 1
ATOM 633 N N . GLY A 1 83 ? 20.129 -0.939 -30.293 1.00 88.25 83 GLY A N 1
ATOM 634 C CA . GLY A 1 83 ? 19.098 -0.074 -30.850 1.00 88.25 83 GLY A CA 1
ATOM 635 C C . GLY A 1 83 ? 19.350 1.410 -30.587 1.00 88.25 83 GLY A C 1
ATOM 636 O O . GLY A 1 83 ? 20.321 1.811 -29.944 1.00 88.25 83 GLY A O 1
ATOM 637 N N . GLU A 1 84 ? 18.447 2.246 -31.091 1.00 91.06 84 GLU A N 1
ATOM 638 C CA . GLU A 1 84 ? 18.571 3.697 -30.985 1.00 91.06 84 GLU A CA 1
ATOM 639 C C . GLU A 1 84 ? 18.470 4.176 -29.530 1.00 91.06 84 GLU A C 1
ATOM 641 O O . GLU A 1 84 ? 17.512 3.863 -28.818 1.00 91.06 84 GLU A O 1
ATOM 646 N N . ILE A 1 85 ? 19.418 5.024 -29.113 1.00 88.50 85 ILE A N 1
ATOM 647 C CA . ILE A 1 85 ? 19.459 5.608 -27.761 1.00 88.50 85 ILE A CA 1
ATOM 648 C C . ILE A 1 85 ? 18.150 6.330 -27.422 1.00 88.50 85 ILE A C 1
ATOM 650 O O . ILE A 1 85 ? 17.670 6.223 -26.298 1.00 88.50 85 ILE A O 1
ATOM 654 N N . GLY A 1 86 ? 17.534 7.017 -28.390 1.00 88.81 86 GLY A N 1
ATOM 655 C CA . GLY A 1 86 ? 16.251 7.692 -28.183 1.00 88.81 86 GLY A CA 1
ATOM 656 C C . GLY A 1 86 ? 15.125 6.731 -27.785 1.00 88.81 86 GLY A C 1
ATOM 657 O O . GLY A 1 86 ? 14.355 7.030 -26.876 1.00 88.81 86 GLY A O 1
ATOM 658 N N . GLN A 1 87 ? 15.060 5.548 -28.404 1.00 90.62 87 GLN A N 1
ATOM 659 C CA . GLN A 1 87 ? 14.052 4.534 -28.077 1.00 90.62 87 GLN A CA 1
ATOM 660 C C . GLN A 1 87 ? 14.311 3.919 -26.699 1.00 90.62 87 GLN A C 1
ATOM 662 O O . GLN A 1 87 ? 13.381 3.789 -25.904 1.00 90.62 87 GLN A O 1
ATOM 667 N N . ILE A 1 88 ? 15.576 3.617 -26.385 1.00 91.06 88 ILE A N 1
ATOM 668 C CA . ILE A 1 88 ? 15.977 3.117 -25.061 1.00 91.06 88 ILE A CA 1
ATOM 669 C C . ILE A 1 88 ? 15.591 4.136 -23.982 1.00 91.06 88 ILE A C 1
ATOM 671 O O . ILE A 1 88 ? 14.911 3.792 -23.019 1.00 91.06 88 ILE A O 1
ATOM 675 N N . SER A 1 89 ? 15.965 5.402 -24.177 1.00 90.00 89 SER A N 1
ATOM 676 C CA . SER A 1 89 ? 15.657 6.497 -23.255 1.00 90.00 89 SER A CA 1
ATOM 677 C C . SER A 1 89 ? 14.151 6.662 -23.047 1.00 90.00 89 SER A C 1
ATOM 679 O O . SER A 1 89 ? 13.709 6.860 -21.917 1.00 90.00 89 SER A O 1
ATOM 681 N N . ASN A 1 90 ? 13.348 6.537 -24.108 1.00 91.69 90 ASN A N 1
ATOM 682 C CA . ASN A 1 90 ? 11.891 6.610 -24.009 1.00 91.69 90 ASN A CA 1
ATOM 683 C C . ASN A 1 90 ? 11.310 5.473 -23.160 1.00 91.69 90 ASN A C 1
ATOM 685 O O . ASN A 1 90 ? 10.478 5.738 -22.294 1.00 91.69 90 ASN A O 1
ATOM 689 N N . HIS A 1 91 ? 11.749 4.229 -23.367 1.00 93.94 91 HIS A N 1
ATOM 690 C CA . HIS A 1 91 ? 11.270 3.090 -22.577 1.00 93.94 91 HIS A CA 1
ATOM 691 C C . HIS A 1 91 ? 11.735 3.142 -21.119 1.00 93.94 91 HIS A C 1
ATOM 693 O O . HIS A 1 91 ? 10.964 2.802 -20.226 1.00 93.94 91 HIS A O 1
ATOM 699 N N . LEU A 1 92 ? 12.950 3.629 -20.853 1.00 93.50 92 LEU A N 1
ATOM 700 C CA . LEU A 1 92 ? 13.416 3.864 -19.484 1.00 93.50 92 LEU A CA 1
ATOM 701 C C . LEU A 1 92 ? 12.574 4.939 -18.788 1.00 93.50 92 LEU A C 1
ATOM 703 O O . LEU A 1 92 ? 12.090 4.715 -17.681 1.00 93.50 92 LEU 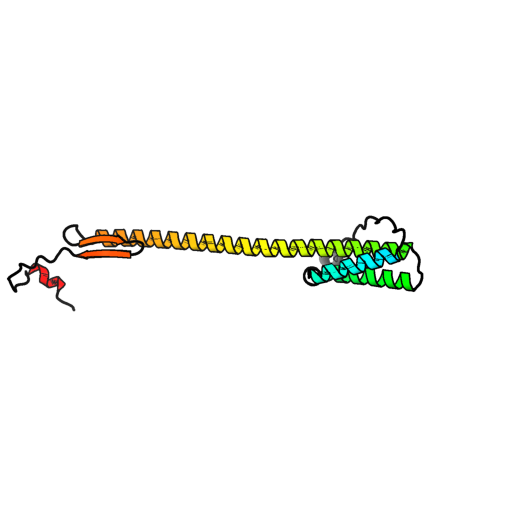A O 1
ATOM 707 N N . ALA A 1 93 ? 12.329 6.074 -19.451 1.00 91.94 93 ALA A N 1
ATOM 708 C CA . ALA A 1 93 ? 11.487 7.137 -18.907 1.00 91.94 93 ALA A CA 1
ATOM 709 C C . ALA A 1 93 ? 10.045 6.663 -18.649 1.00 91.94 93 ALA A C 1
ATOM 711 O O . ALA A 1 93 ? 9.462 6.993 -17.616 1.00 91.94 93 ALA A O 1
ATOM 712 N N . GLN A 1 94 ? 9.486 5.847 -19.550 1.00 93.88 94 GLN A N 1
ATOM 713 C CA . GLN A 1 94 ? 8.189 5.197 -19.347 1.00 93.88 94 GLN A CA 1
ATOM 714 C C . GLN A 1 94 ? 8.210 4.262 -18.136 1.00 93.88 94 GLN A C 1
ATOM 716 O O . GLN A 1 94 ? 7.353 4.396 -17.267 1.00 93.88 94 GLN A O 1
ATOM 721 N N . GLY A 1 95 ? 9.209 3.382 -18.028 1.00 95.38 95 GLY A N 1
ATOM 722 C CA . GLY A 1 95 ? 9.329 2.441 -16.915 1.00 95.38 95 GLY A CA 1
ATOM 723 C C . GLY A 1 95 ? 9.428 3.133 -15.555 1.00 95.38 95 GLY A C 1
ATOM 724 O O . GLY A 1 95 ? 8.732 2.742 -14.619 1.00 95.38 95 GLY A O 1
ATOM 725 N N . TYR A 1 96 ? 10.212 4.210 -15.453 1.00 95.12 96 TYR A N 1
ATOM 726 C CA . TYR A 1 96 ? 10.281 5.023 -14.236 1.00 95.12 96 TYR A CA 1
ATOM 727 C C . TYR A 1 96 ? 8.945 5.698 -13.903 1.00 95.12 96 TYR A C 1
ATOM 729 O O . TYR A 1 96 ? 8.510 5.661 -12.752 1.00 95.12 96 TYR A O 1
ATOM 737 N N . ALA A 1 97 ? 8.269 6.289 -14.892 1.00 95.00 97 ALA A N 1
ATOM 738 C CA . ALA A 1 97 ? 6.970 6.922 -14.677 1.00 95.00 97 ALA A CA 1
ATOM 739 C C . ALA A 1 97 ? 5.908 5.906 -14.219 1.00 95.00 97 ALA A C 1
ATOM 741 O O . ALA A 1 97 ? 5.125 6.183 -13.312 1.00 95.00 97 ALA A O 1
ATOM 742 N N . GLU A 1 98 ? 5.895 4.718 -14.817 1.00 95.62 98 GLU A N 1
ATOM 743 C CA . GLU A 1 98 ? 4.981 3.630 -14.465 1.00 95.62 98 GLU A CA 1
ATOM 744 C C . GLU A 1 98 ? 5.273 3.067 -13.071 1.00 95.62 98 GLU A C 1
ATOM 746 O O . GLU A 1 98 ? 4.341 2.823 -12.302 1.00 95.62 98 GLU A O 1
ATOM 751 N N . LEU A 1 99 ? 6.551 2.925 -12.707 1.00 97.06 99 LEU A N 1
ATOM 752 C CA . LEU A 1 99 ? 6.957 2.488 -11.374 1.00 97.06 99 LEU A CA 1
ATOM 753 C C . LEU A 1 99 ? 6.561 3.510 -10.301 1.00 97.06 99 LEU A C 1
ATOM 755 O O . LEU A 1 99 ? 6.008 3.126 -9.269 1.00 97.06 99 LEU A O 1
ATOM 759 N N . ALA A 1 100 ? 6.768 4.802 -10.563 1.00 96.06 100 ALA A N 1
ATOM 760 C CA . ALA A 1 100 ? 6.353 5.875 -9.663 1.00 96.06 100 ALA A CA 1
ATOM 761 C C . ALA A 1 100 ? 4.830 5.863 -9.440 1.00 96.06 100 ALA A C 1
ATOM 763 O O . ALA A 1 100 ? 4.362 5.947 -8.304 1.00 96.06 100 ALA A O 1
ATOM 764 N N . GLN A 1 101 ? 4.042 5.665 -10.503 1.00 95.31 101 GLN A N 1
ATOM 765 C CA . GLN A 1 101 ? 2.588 5.495 -10.390 1.00 95.31 101 GLN A CA 1
ATOM 766 C C . GLN A 1 101 ? 2.213 4.259 -9.567 1.00 95.31 101 GLN A C 1
ATOM 768 O O . GLN A 1 101 ? 1.309 4.316 -8.730 1.00 95.31 101 GLN A O 1
ATOM 773 N N . ALA A 1 102 ? 2.913 3.140 -9.771 1.00 96.56 102 ALA A N 1
ATOM 774 C CA . ALA A 1 102 ? 2.677 1.928 -9.000 1.00 96.56 102 ALA A CA 1
ATOM 775 C C . ALA A 1 102 ? 2.908 2.160 -7.497 1.00 96.56 102 ALA A C 1
ATOM 777 O O . ALA A 1 102 ? 2.093 1.731 -6.674 1.00 96.56 102 ALA A O 1
ATOM 778 N N . GLN A 1 103 ? 3.979 2.873 -7.140 1.00 96.38 103 GLN A N 1
ATOM 779 C CA . GLN A 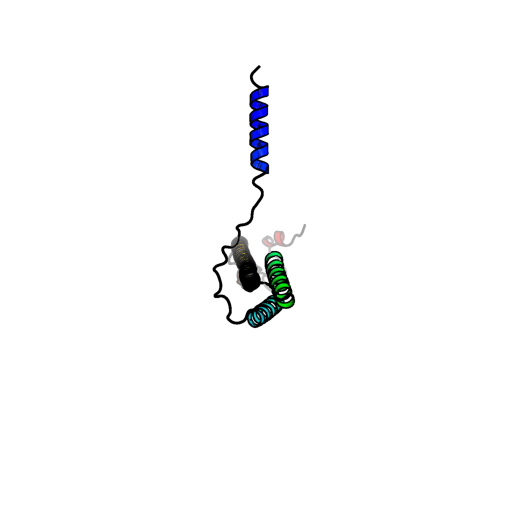1 103 ? 4.321 3.208 -5.757 1.00 96.38 103 GLN A CA 1
ATOM 780 C C . GLN A 1 103 ? 3.303 4.152 -5.110 1.00 96.38 103 GLN A C 1
ATOM 782 O O . GLN A 1 103 ? 2.863 3.881 -3.992 1.00 96.38 103 GLN A O 1
ATOM 787 N N . GLU A 1 104 ? 2.880 5.209 -5.807 1.00 95.06 104 GLU A N 1
ATOM 788 C CA . GLU A 1 104 ? 1.869 6.139 -5.291 1.00 95.06 104 GLU A CA 1
ATOM 789 C C . GLU A 1 104 ? 0.549 5.419 -5.013 1.00 95.06 104 GLU A C 1
ATOM 791 O O . GLU A 1 104 ? 0.036 5.470 -3.897 1.00 95.06 104 GLU A O 1
ATOM 796 N N . ILE A 1 105 ? 0.043 4.641 -5.973 1.00 94.88 105 ILE A N 1
ATOM 797 C CA . ILE A 1 105 ? -1.188 3.860 -5.784 1.00 94.88 105 ILE A CA 1
ATOM 798 C C . ILE A 1 105 ? -1.050 2.886 -4.610 1.00 94.88 105 ILE A C 1
ATOM 800 O O . ILE A 1 105 ? -1.969 2.758 -3.802 1.00 94.88 105 ILE A O 1
ATOM 804 N N . SER A 1 106 ? 0.110 2.244 -4.468 1.00 96.00 106 SER A N 1
ATOM 805 C CA . SER A 1 106 ? 0.366 1.329 -3.352 1.00 96.00 106 SER A CA 1
ATOM 806 C C . SER A 1 106 ? 0.340 2.046 -1.999 1.00 96.00 106 SER A C 1
ATOM 808 O O . SER A 1 106 ? -0.231 1.535 -1.035 1.00 96.00 106 SER A O 1
ATOM 810 N N . LYS A 1 107 ? 0.899 3.258 -1.924 1.00 95.62 107 LYS A N 1
ATOM 811 C CA . LYS A 1 107 ? 0.876 4.100 -0.723 1.00 95.62 107 LYS A CA 1
ATOM 812 C C . LYS A 1 107 ? -0.536 4.582 -0.387 1.00 95.62 107 LYS A C 1
ATOM 814 O O . LYS A 1 107 ? -0.915 4.584 0.789 1.00 95.62 107 LYS A O 1
ATOM 819 N N . LEU A 1 108 ? -1.322 4.961 -1.398 1.00 95.00 108 LEU A N 1
ATOM 820 C CA . LEU A 1 108 ? -2.733 5.302 -1.221 1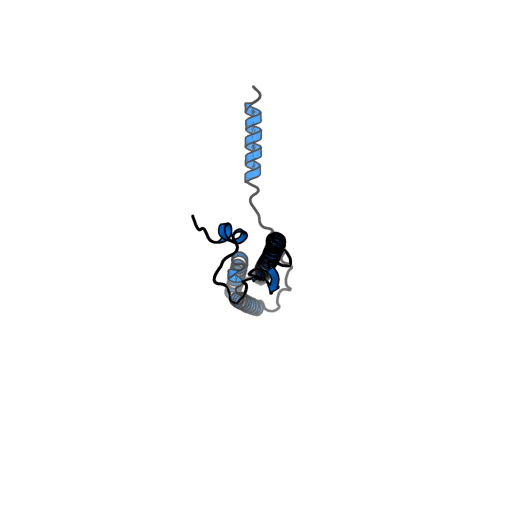.00 95.00 108 LEU A CA 1
ATOM 821 C C . LEU A 1 108 ? -3.506 4.105 -0.657 1.00 95.00 108 LEU A C 1
ATOM 823 O O . LEU A 1 108 ? -4.138 4.249 0.385 1.00 95.00 108 LEU A O 1
ATOM 827 N N . ALA A 1 109 ? -3.370 2.922 -1.261 1.00 93.00 109 ALA A N 1
ATOM 828 C CA . ALA A 1 109 ? -4.049 1.708 -0.807 1.00 93.00 109 ALA A CA 1
ATOM 829 C C . ALA A 1 109 ? -3.728 1.364 0.661 1.00 93.00 109 ALA A C 1
ATOM 831 O O . ALA A 1 109 ? -4.629 1.069 1.448 1.00 93.00 109 ALA A O 1
ATOM 832 N N . GLN A 1 110 ? -2.459 1.465 1.072 1.00 92.62 110 GLN A N 1
ATOM 833 C CA . GLN A 1 110 ? -2.055 1.259 2.471 1.00 92.62 110 GLN A CA 1
ATOM 834 C C . GLN A 1 110 ? -2.664 2.308 3.417 1.00 92.62 110 GLN A C 1
ATOM 836 O O . GLN A 1 110 ? -3.128 1.990 4.515 1.00 92.62 110 GLN A O 1
ATOM 841 N N . THR A 1 111 ? -2.686 3.571 2.994 1.00 93.94 111 THR A N 1
ATOM 842 C CA . THR A 1 111 ? -3.238 4.671 3.795 1.00 93.94 111 THR A CA 1
ATOM 843 C C . THR A 1 111 ? -4.754 4.543 3.946 1.00 93.94 111 THR A C 1
ATOM 845 O O . THR A 1 111 ? -5.299 4.809 5.013 1.00 93.94 111 THR A O 1
ATOM 848 N N . GLU A 1 112 ? -5.457 4.123 2.900 1.00 93.81 112 GLU A N 1
ATOM 849 C CA . GLU A 1 112 ? -6.900 3.890 2.952 1.00 93.81 112 GLU A CA 1
ATOM 850 C C . GLU A 1 112 ? -7.246 2.708 3.854 1.00 93.81 112 GLU A C 1
ATOM 852 O O . GLU A 1 112 ? -8.150 2.823 4.683 1.00 93.81 112 GLU A O 1
ATOM 857 N N . ALA A 1 113 ? -6.487 1.612 3.769 1.00 91.75 113 ALA A N 1
ATOM 858 C CA . ALA A 1 113 ? -6.668 0.463 4.649 1.00 91.75 113 ALA A CA 1
ATOM 859 C C . ALA A 1 113 ? -6.486 0.844 6.127 1.00 91.75 113 ALA A C 1
ATOM 861 O O . ALA A 1 113 ? -7.333 0.523 6.957 1.00 91.75 113 ALA A O 1
ATOM 862 N N . THR A 1 114 ? -5.428 1.590 6.459 1.00 93.94 114 THR A N 1
ATOM 863 C CA . THR A 1 114 ? -5.179 2.032 7.844 1.00 93.94 114 THR A CA 1
ATOM 864 C C . THR A 1 114 ? -6.235 3.018 8.340 1.00 93.94 114 THR A C 1
ATOM 866 O O . THR A 1 114 ? -6.719 2.876 9.463 1.00 93.94 114 THR A O 1
ATOM 869 N N . LYS A 1 115 ? -6.660 3.972 7.501 1.00 95.56 115 LYS A N 1
ATOM 870 C CA . LYS A 1 115 ? -7.756 4.897 7.831 1.00 95.56 115 LYS A CA 1
ATOM 871 C C . LYS A 1 115 ? -9.068 4.165 8.085 1.00 95.56 115 LYS A C 1
ATOM 873 O O . LYS A 1 115 ? -9.762 4.510 9.036 1.00 95.56 115 LYS A O 1
ATOM 878 N N . LYS A 1 116 ? -9.405 3.169 7.263 1.00 95.06 116 LYS A N 1
ATOM 879 C CA . LYS A 1 116 ? -10.628 2.381 7.427 1.00 95.06 116 LYS A CA 1
ATOM 880 C C . LYS A 1 116 ? -10.615 1.607 8.745 1.00 95.06 116 LYS A C 1
ATOM 882 O O . LYS A 1 116 ? -11.569 1.715 9.508 1.00 95.06 116 LYS A O 1
ATOM 887 N N . THR A 1 117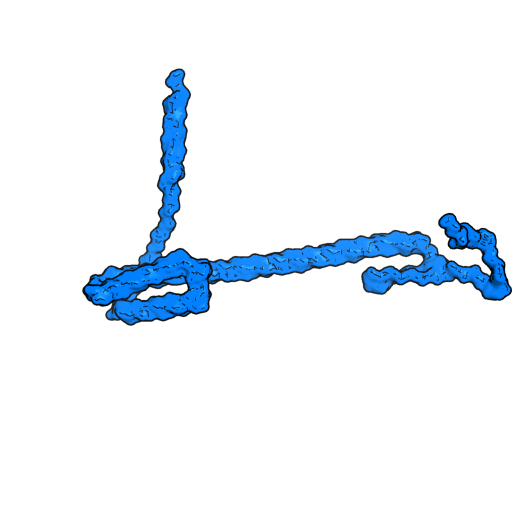 ? -9.517 0.918 9.051 1.00 95.81 117 THR A N 1
ATOM 888 C CA . THR A 1 117 ? -9.360 0.201 10.325 1.00 95.81 117 THR A CA 1
ATOM 889 C C . THR A 1 117 ? -9.495 1.139 11.525 1.00 95.81 117 THR A C 1
ATOM 891 O O . THR A 1 117 ? -10.172 0.807 12.495 1.00 95.81 117 THR A O 1
ATOM 894 N N . GLU A 1 118 ? -8.900 2.334 11.468 1.00 95.69 118 GLU A N 1
ATOM 895 C CA . GLU A 1 118 ? -9.015 3.307 12.559 1.00 95.69 118 GLU A CA 1
ATOM 896 C C . GLU A 1 118 ? -10.440 3.858 12.699 1.00 95.69 118 GLU A C 1
ATOM 898 O O . GLU A 1 118 ? -10.944 4.008 13.811 1.00 95.69 118 GLU A O 1
ATOM 903 N N . GLN A 1 119 ? -11.128 4.114 11.585 1.00 95.94 119 GLN A N 1
ATOM 904 C CA . GLN A 1 119 ? -12.533 4.524 11.607 1.00 95.94 119 GLN A CA 1
ATOM 905 C C . GLN A 1 119 ? -13.434 3.449 12.220 1.00 95.94 119 GLN A C 1
ATOM 907 O O . GLN A 1 119 ? -14.289 3.775 13.041 1.00 95.94 119 GLN A O 1
ATOM 912 N N . GLU A 1 120 ? -13.228 2.181 11.865 1.00 95.75 120 GLU A N 1
ATOM 913 C CA . GLU A 1 120 ? -13.963 1.049 12.439 1.00 95.75 120 GLU A CA 1
ATOM 914 C C . GLU A 1 120 ? -13.688 0.909 13.942 1.00 95.75 120 GLU A C 1
ATOM 916 O O . GLU A 1 120 ? -14.622 0.745 14.727 1.00 95.75 120 GLU A O 1
ATOM 921 N N . ARG A 1 121 ? -12.427 1.067 14.367 1.00 96.88 121 ARG A N 1
ATOM 922 C CA . ARG A 1 121 ? -12.042 1.054 15.784 1.00 96.88 121 ARG A CA 1
ATOM 923 C C . ARG A 1 121 ? -12.732 2.171 16.570 1.00 96.88 121 ARG A C 1
ATOM 925 O O . ARG A 1 121 ? -13.301 1.912 17.628 1.00 96.88 121 ARG A O 1
ATOM 932 N N . LEU A 1 122 ? -12.717 3.399 16.048 1.00 96.88 122 LEU A N 1
ATOM 933 C CA . LEU A 1 122 ? -13.380 4.548 16.671 1.00 96.88 122 LEU A CA 1
ATOM 934 C C . LEU A 1 122 ? -14.903 4.382 16.711 1.00 96.88 122 LEU A C 1
ATOM 936 O O . LEU A 1 122 ? -15.534 4.784 17.687 1.00 96.88 122 LEU A O 1
ATOM 940 N N . ALA A 1 123 ? -15.505 3.802 15.671 1.00 96.75 123 ALA A N 1
ATOM 941 C CA . ALA A 1 123 ? -16.934 3.509 15.648 1.00 96.75 123 ALA A CA 1
ATOM 942 C C . ALA A 1 123 ? -17.309 2.465 16.711 1.00 96.75 123 ALA A C 1
ATOM 944 O O . ALA A 1 123 ? -18.248 2.687 17.473 1.00 96.75 123 ALA A O 1
ATOM 945 N N . ALA A 1 124 ? -16.534 1.382 16.824 1.00 96.50 124 ALA A N 1
ATOM 946 C CA . ALA A 1 124 ? -16.735 0.357 17.844 1.00 96.50 124 ALA A CA 1
ATOM 947 C C . ALA A 1 124 ? -16.562 0.912 19.270 1.00 96.50 124 ALA A C 1
ATOM 949 O O . ALA A 1 124 ? -17.362 0.613 20.154 1.00 96.50 124 ALA A O 1
ATOM 950 N N . GLU A 1 125 ? -15.558 1.764 19.498 1.00 96.31 125 GLU A N 1
ATOM 951 C CA . GLU A 1 125 ? -15.319 2.411 20.795 1.00 96.31 125 GLU A CA 1
ATOM 952 C C . GLU A 1 125 ? -16.465 3.354 21.193 1.00 96.31 125 GLU A C 1
ATOM 954 O O . GLU A 1 125 ? -16.922 3.341 22.342 1.00 96.31 125 GLU A O 1
ATOM 959 N N . LYS A 1 126 ? -16.975 4.141 20.237 1.00 96.69 126 LYS A N 1
ATOM 960 C CA . LYS A 1 126 ? -18.155 4.987 20.449 1.00 96.69 126 LYS A CA 1
ATOM 961 C C . LYS A 1 126 ? -19.378 4.150 20.794 1.00 96.69 126 LYS A C 1
ATOM 963 O O . LYS A 1 126 ? -20.019 4.429 21.802 1.00 96.69 126 LYS A O 1
ATOM 968 N N . GLN A 1 127 ? -19.649 3.100 20.021 1.00 96.31 127 GLN A N 1
ATOM 969 C CA . GLN A 1 127 ? -20.789 2.222 20.264 1.00 96.31 127 GLN A CA 1
ATOM 970 C C . GLN A 1 127 ? -20.707 1.560 21.648 1.00 96.31 127 GLN A C 1
ATOM 972 O O . GLN A 1 127 ? -21.671 1.611 22.407 1.00 96.31 127 GLN A O 1
ATOM 977 N N . ALA A 1 128 ? -19.547 1.025 22.036 1.00 96.50 128 ALA A N 1
ATOM 978 C CA . ALA A 1 128 ? -19.359 0.428 23.360 1.00 96.50 128 ALA A CA 1
ATOM 979 C C . ALA A 1 128 ? -19.558 1.448 24.499 1.00 96.50 128 ALA A C 1
ATOM 981 O O . ALA A 1 128 ? -20.105 1.122 25.556 1.00 96.50 128 ALA A O 1
ATOM 982 N N . THR A 1 129 ? -19.140 2.699 24.286 1.00 96.62 129 THR A N 1
ATOM 983 C CA . THR A 1 129 ? -19.348 3.791 25.248 1.00 96.62 129 THR A CA 1
ATOM 984 C C . THR A 1 129 ? -20.829 4.151 25.375 1.00 96.62 129 THR A C 1
ATOM 986 O O . THR A 1 129 ? -21.331 4.312 26.489 1.00 96.62 129 THR A O 1
ATOM 989 N N . GLU A 1 130 ? -21.542 4.244 24.252 1.00 96.38 130 GLU A N 1
ATOM 990 C CA . GLU A 1 130 ? -22.981 4.515 24.215 1.00 96.38 130 GLU A CA 1
ATOM 991 C C . GLU A 1 130 ? -23.788 3.391 24.876 1.00 96.38 130 GLU A C 1
ATOM 993 O O . GLU A 1 130 ? -24.649 3.669 25.712 1.00 96.38 130 GLU A O 1
ATOM 998 N N . GLU A 1 131 ? -23.468 2.130 24.580 1.00 96.00 131 GLU A N 1
ATOM 999 C CA . GLU A 1 131 ? -24.096 0.956 25.193 1.00 96.00 131 GLU A CA 1
ATOM 1000 C C . GLU A 1 131 ? -23.879 0.928 26.710 1.00 96.00 131 GLU A C 1
ATOM 1002 O O . GLU A 1 131 ? -24.830 0.737 27.473 1.00 96.00 131 GLU A O 1
ATOM 1007 N N . LYS A 1 132 ? -22.650 1.196 27.170 1.00 94.06 132 LYS A N 1
ATOM 1008 C CA . LYS A 1 132 ? -22.337 1.287 28.601 1.00 94.06 132 LYS A CA 1
ATOM 1009 C C . LYS A 1 132 ? -23.133 2.400 29.286 1.00 94.06 132 LYS A C 1
ATOM 1011 O O . LYS A 1 132 ? -23.688 2.182 30.363 1.00 94.06 132 LYS A O 1
ATOM 1016 N N . LEU A 1 133 ? -23.219 3.577 28.664 1.00 95.81 133 LEU A N 1
ATOM 1017 C CA . LEU A 1 133 ? -23.984 4.703 29.199 1.00 95.81 133 LEU A CA 1
ATOM 1018 C C . LEU A 1 133 ? -25.489 4.397 29.248 1.00 95.81 133 LEU A C 1
ATOM 1020 O O . LEU A 1 133 ? -26.157 4.735 30.227 1.00 95.81 133 LEU A O 1
ATOM 1024 N N . ALA A 1 134 ? -26.032 3.742 28.220 1.00 95.69 134 ALA A N 1
ATOM 1025 C CA . ALA A 1 134 ? -27.430 3.320 28.183 1.00 95.69 134 ALA A CA 1
ATOM 1026 C C . ALA A 1 134 ? -27.740 2.273 29.267 1.00 95.69 134 ALA A C 1
ATOM 1028 O O . ALA A 1 134 ? -28.749 2.392 29.966 1.00 95.69 134 ALA A O 1
ATOM 1029 N N . ALA A 1 135 ? -26.853 1.292 29.460 1.00 94.31 135 ALA A N 1
ATOM 1030 C CA . ALA A 1 135 ? -26.973 0.297 30.521 1.00 94.31 135 ALA A CA 1
ATOM 1031 C C . ALA A 1 135 ? -26.940 0.942 31.915 1.00 94.31 135 ALA A C 1
ATOM 1033 O O . ALA A 1 135 ? -27.751 0.598 32.775 1.00 94.31 135 ALA A O 1
ATOM 1034 N N . GLU A 1 136 ? -26.060 1.923 32.132 1.00 92.25 136 GLU A N 1
ATOM 1035 C CA . GLU A 1 136 ? -25.982 2.648 33.400 1.00 92.25 136 GLU A CA 1
ATOM 1036 C C . GLU A 1 136 ? -27.239 3.483 33.683 1.00 92.25 136 GLU A C 1
ATOM 1038 O O . GLU A 1 136 ? -27.739 3.475 34.811 1.00 92.25 136 GLU A O 1
ATOM 1043 N N . ARG A 1 137 ? -27.799 4.157 32.669 1.00 94.19 137 ARG A N 1
ATOM 1044 C CA . ARG A 1 137 ? -29.077 4.879 32.799 1.00 94.19 137 ARG A CA 1
ATOM 1045 C C . ARG A 1 137 ? -30.213 3.937 33.179 1.00 94.19 137 ARG A C 1
ATOM 1047 O O . ARG A 1 137 ? -30.890 4.182 34.173 1.00 94.19 137 ARG A O 1
ATOM 1054 N N . ARG A 1 138 ? -30.353 2.822 32.455 1.00 93.38 138 ARG A N 1
ATOM 1055 C CA . ARG A 1 138 ? -31.377 1.807 32.732 1.00 93.38 138 ARG A CA 1
ATOM 1056 C C . ARG A 1 138 ? -31.226 1.212 34.133 1.00 93.38 138 ARG A C 1
ATOM 1058 O O . ARG A 1 138 ? -32.219 1.024 34.829 1.00 93.38 138 ARG A O 1
ATOM 1065 N N . PHE A 1 139 ? -29.996 0.939 34.568 1.00 93.56 139 PHE A N 1
ATOM 1066 C CA . PHE A 1 139 ? -29.730 0.478 35.929 1.00 93.56 139 PHE A CA 1
ATOM 1067 C C . PHE A 1 139 ? -30.183 1.508 36.969 1.00 93.56 139 PHE A C 1
ATOM 1069 O O . PHE A 1 139 ? -30.850 1.143 37.931 1.00 93.56 139 PHE A O 1
ATOM 1076 N N . ASN A 1 140 ? -29.855 2.789 36.777 1.00 91.06 140 ASN A N 1
ATOM 1077 C CA . ASN A 1 140 ? -30.245 3.846 37.710 1.00 91.06 140 ASN A CA 1
ATOM 1078 C C . ASN A 1 140 ? -31.771 4.033 37.771 1.00 91.06 140 ASN A C 1
ATOM 1080 O O . ASN A 1 140 ? -32.315 4.246 38.851 1.00 91.06 140 ASN A O 1
ATOM 1084 N N . GLU A 1 141 ? -32.473 3.921 36.642 1.00 93.12 141 GLU A N 1
ATOM 1085 C CA . GLU A 1 141 ? -33.941 3.964 36.606 1.00 93.12 141 GLU A CA 1
ATOM 1086 C C . GLU A 1 141 ? -34.560 2.816 37.410 1.00 93.12 141 GLU A C 1
ATOM 1088 O O . GLU A 1 141 ? -35.420 3.052 38.259 1.00 93.12 141 GLU A O 1
ATOM 1093 N N . LEU A 1 142 ? -34.086 1.585 37.192 1.00 90.31 142 LEU A N 1
ATOM 1094 C CA . LEU A 1 142 ? -34.541 0.411 37.940 1.00 90.31 142 LEU A CA 1
ATOM 1095 C C . LEU A 1 142 ? -34.197 0.521 39.429 1.00 90.31 142 LEU A C 1
ATOM 1097 O O . LEU A 1 142 ? -35.032 0.207 40.272 1.00 90.31 142 LEU A O 1
ATOM 1101 N N . TYR A 1 143 ? -33.001 1.012 39.758 1.00 89.56 143 TYR A N 1
ATOM 1102 C CA . TYR A 1 143 ? -32.583 1.261 41.135 1.00 89.56 143 TYR A CA 1
ATOM 1103 C C . TYR A 1 143 ? -33.552 2.212 41.843 1.00 89.56 143 TYR A C 1
ATOM 1105 O O . TYR A 1 143 ? -34.019 1.898 42.934 1.00 89.56 143 TYR A O 1
ATOM 1113 N N . ASN A 1 144 ? -33.907 3.333 41.207 1.00 89.25 144 ASN A N 1
ATOM 1114 C CA . ASN A 1 144 ? -34.843 4.300 41.779 1.00 89.25 144 ASN A CA 1
ATOM 1115 C C . ASN A 1 144 ? -36.240 3.695 41.977 1.00 89.25 144 ASN A C 1
ATOM 1117 O O . ASN A 1 144 ? -36.870 3.943 43.002 1.00 89.25 144 ASN A O 1
ATOM 1121 N N . GLN A 1 145 ? -36.717 2.885 41.025 1.00 88.69 145 GLN A N 1
ATOM 1122 C CA . GLN A 1 145 ? -38.009 2.202 41.140 1.00 88.69 145 GLN A CA 1
ATOM 1123 C C . GLN A 1 145 ? -38.027 1.220 42.311 1.00 88.69 145 GLN A C 1
ATOM 1125 O O . GLN A 1 145 ? -38.942 1.267 43.125 1.00 88.69 145 GLN A O 1
ATOM 1130 N N . VAL A 1 146 ? -37.012 0.358 42.421 1.00 86.12 146 VAL A N 1
ATOM 1131 C CA . VAL A 1 146 ? -36.931 -0.640 43.496 1.00 86.12 146 VAL A CA 1
ATOM 1132 C C . VAL A 1 146 ? -36.702 0.034 44.847 1.00 86.12 146 VAL A C 1
ATOM 1134 O O . VAL A 1 146 ? -37.331 -0.350 45.824 1.00 86.12 146 VAL A O 1
ATOM 1137 N N . GLN A 1 147 ? -35.864 1.072 44.922 1.00 84.56 147 GLN A N 1
ATOM 1138 C CA . GLN A 1 147 ? -35.674 1.845 46.152 1.00 84.56 147 GLN A CA 1
ATOM 1139 C C . GLN A 1 147 ? -36.992 2.466 46.636 1.00 84.56 147 GLN A C 1
ATOM 1141 O O . GLN A 1 147 ? -37.261 2.451 47.832 1.00 84.56 147 GLN A O 1
ATOM 1146 N N . ALA A 1 148 ? -37.829 2.973 45.725 1.00 86.19 148 ALA A N 1
ATOM 1147 C CA . ALA A 1 148 ? -39.128 3.550 46.069 1.00 86.19 148 ALA A CA 1
ATOM 1148 C C . ALA A 1 148 ? -40.153 2.521 46.589 1.00 86.19 148 ALA A C 1
ATOM 1150 O O . ALA A 1 148 ? -41.169 2.923 47.149 1.00 86.19 148 ALA A O 1
ATOM 1151 N N . MET A 1 149 ? -39.904 1.215 46.424 1.00 82.94 149 MET A N 1
ATOM 1152 C CA . MET A 1 149 ? -40.767 0.155 46.961 1.00 82.94 149 MET A CA 1
ATOM 1153 C C . MET A 1 149 ? -40.542 -0.111 48.455 1.00 82.94 149 MET A C 1
ATOM 1155 O O . MET A 1 149 ? -41.373 -0.776 49.062 1.00 82.94 149 MET A O 1
ATOM 1159 N N . PHE A 1 150 ? -39.447 0.384 49.044 1.00 80.88 150 PHE A N 1
ATOM 1160 C CA . PHE A 1 150 ? -39.113 0.155 50.450 1.00 80.88 150 PHE A CA 1
ATOM 1161 C C . PHE A 1 150 ? -39.120 1.466 51.237 1.00 80.88 150 PHE A C 1
ATOM 1163 O O . PHE A 1 150 ? -38.490 2.452 50.848 1.00 80.88 150 PHE A O 1
ATOM 1170 N N . SER A 1 151 ? -39.788 1.479 52.387 1.00 75.88 151 SER A N 1
ATOM 1171 C CA . SER A 1 151 ? -39.638 2.559 53.363 1.00 75.88 151 SER A CA 1
ATOM 1172 C C . SER A 1 151 ? -38.310 2.441 54.129 1.00 75.88 151 SER A C 1
ATOM 1174 O O . SER A 1 151 ? -37.676 1.383 54.171 1.00 75.88 151 SER A O 1
ATOM 1176 N N . LYS A 1 152 ? -37.881 3.534 54.781 1.00 78.06 152 LYS A N 1
ATOM 1177 C CA . LYS A 1 152 ? -36.627 3.572 55.564 1.00 78.06 152 LYS A CA 1
ATOM 1178 C C . LYS A 1 152 ? -36.598 2.562 56.719 1.00 78.06 152 LYS A C 1
ATOM 1180 O O . LYS A 1 152 ? -35.512 2.180 57.152 1.00 78.06 152 LYS A O 1
ATOM 1185 N N . ASP A 1 153 ? -37.770 2.149 57.191 1.00 75.12 153 ASP A N 1
ATOM 1186 C CA . ASP A 1 153 ? -37.930 1.211 58.302 1.00 75.12 153 ASP A CA 1
ATOM 1187 C C . ASP A 1 153 ? -37.975 -0.255 57.824 1.00 75.12 153 ASP A C 1
ATOM 1189 O O . ASP A 1 153 ? -37.682 -1.172 58.591 1.00 75.12 153 ASP A O 1
ATOM 1193 N N . GLU A 1 154 ? -38.268 -0.492 56.541 1.00 71.69 154 GLU A N 1
ATOM 1194 C CA . GLU A 1 154 ? -38.367 -1.832 55.948 1.00 71.69 154 GLU A CA 1
ATOM 1195 C C . GLU A 1 154 ? -37.039 -2.327 55.384 1.00 71.69 154 GLU A C 1
ATOM 1197 O O . GLU A 1 154 ? -36.677 -3.488 55.598 1.00 71.69 154 GLU A O 1
ATOM 1202 N N . ALA A 1 155 ? -36.290 -1.475 54.679 1.00 79.00 155 ALA A N 1
ATOM 1203 C CA . ALA A 1 155 ? -35.017 -1.859 54.084 1.00 79.00 155 ALA A CA 1
ATOM 1204 C C . ALA A 1 155 ? -34.077 -0.673 53.845 1.00 79.00 155 ALA A C 1
ATOM 1206 O O . ALA A 1 155 ? -34.479 0.429 53.485 1.00 79.00 155 ALA A O 1
ATOM 1207 N N . GLU A 1 156 ? -32.782 -0.935 53.975 1.00 82.00 156 GLU A N 1
ATOM 1208 C CA . GLU A 1 156 ? -31.712 -0.051 53.539 1.00 82.00 156 G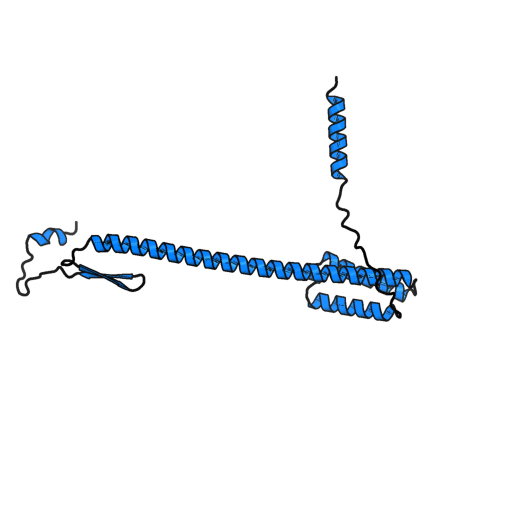LU A CA 1
ATOM 1209 C C . GLU A 1 156 ? -31.204 -0.523 52.173 1.00 82.00 156 GLU A C 1
ATOM 1211 O O . GLU A 1 156 ? -30.613 -1.598 52.051 1.00 82.00 156 GLU A O 1
ATOM 1216 N N . SER A 1 157 ? -31.440 0.278 51.134 1.00 83.00 157 SER A N 1
ATOM 1217 C CA . SER A 1 157 ? -30.937 0.028 49.784 1.00 83.00 157 SER A CA 1
ATOM 1218 C C . SER A 1 157 ? -29.805 0.990 49.436 1.00 83.00 157 SER A C 1
ATOM 1220 O O . SER A 1 157 ? -29.970 2.205 49.570 1.00 83.00 157 SER A O 1
ATOM 1222 N N . TYR A 1 158 ? -28.686 0.473 48.934 1.00 83.12 158 TYR A N 1
ATOM 1223 C CA . TYR A 1 158 ? -27.571 1.293 48.461 1.00 83.12 158 TYR A CA 1
ATOM 1224 C C . TYR A 1 158 ? -26.897 0.686 47.227 1.00 83.12 158 TYR A C 1
ATOM 1226 O O . TYR A 1 158 ? -27.005 -0.510 46.943 1.00 83.12 158 TYR A O 1
ATOM 1234 N N . LYS A 1 159 ? -26.204 1.532 46.461 1.00 85.94 159 LYS A N 1
ATOM 1235 C CA . LYS A 1 159 ? -25.515 1.152 45.222 1.00 85.94 159 LYS A CA 1
ATOM 1236 C C . LYS A 1 159 ? -24.059 0.777 45.508 1.00 85.94 159 LYS A C 1
ATOM 1238 O O . LYS A 1 159 ? -23.336 1.543 46.139 1.00 85.94 159 LYS A O 1
ATOM 1243 N N . GLN A 1 160 ? -23.616 -0.363 44.984 1.00 85.00 160 GLN A N 1
ATOM 1244 C CA . GLN A 1 160 ? -22.217 -0.789 44.989 1.00 85.00 160 GLN A CA 1
ATOM 1245 C C . GLN A 1 160 ? -21.784 -1.089 43.549 1.00 85.00 160 GLN A C 1
ATOM 1247 O O . GLN A 1 160 ? -22.060 -2.155 43.003 1.00 85.00 160 GLN A O 1
ATOM 1252 N N . GLY A 1 161 ? -21.137 -0.122 42.895 1.00 82.50 161 GLY A N 1
ATOM 1253 C CA . GLY A 1 161 ? -20.795 -0.236 41.475 1.00 82.50 161 GLY A CA 1
ATOM 1254 C C . GLY A 1 161 ? -22.048 -0.375 40.602 1.00 82.50 161 GLY A C 1
ATOM 1255 O O . GLY A 1 161 ? -22.909 0.502 40.615 1.00 82.50 161 GLY A O 1
ATOM 1256 N N . GLN A 1 162 ? -22.157 -1.477 39.855 1.00 82.50 162 GLN A N 1
ATOM 1257 C CA . GLN A 1 162 ? -23.311 -1.792 38.997 1.00 82.50 162 GLN A CA 1
ATOM 1258 C C . GLN A 1 162 ? -24.286 -2.787 39.651 1.00 82.50 162 GLN A C 1
ATOM 1260 O O . GLN A 1 162 ? -25.023 -3.494 38.969 1.00 82.50 162 GLN A O 1
ATOM 1265 N N . GLN A 1 163 ? -24.253 -2.879 40.981 1.00 83.31 163 GLN A N 1
ATOM 1266 C CA . GLN A 1 163 ? -25.094 -3.769 41.772 1.00 83.31 163 GLN A CA 1
ATOM 1267 C C . GLN A 1 163 ? -25.870 -2.964 42.816 1.00 83.31 163 GLN A C 1
ATOM 1269 O O . GLN A 1 163 ? -25.367 -1.990 43.384 1.00 83.31 163 GLN A O 1
ATOM 1274 N N . MET A 1 164 ? -27.113 -3.371 43.053 1.00 83.94 164 MET A N 1
ATOM 1275 C CA . MET A 1 164 ? -27.952 -2.859 44.132 1.00 83.94 164 MET A CA 1
ATOM 1276 C C . MET A 1 164 ? -27.862 -3.829 45.305 1.00 83.94 164 MET A C 1
ATOM 1278 O O . MET A 1 164 ? -28.092 -5.024 45.129 1.00 83.94 164 MET A O 1
ATOM 1282 N N . VAL A 1 165 ? -27.533 -3.322 46.491 1.00 86.12 165 VAL A N 1
ATOM 1283 C CA . VAL A 1 165 ? -27.554 -4.099 47.732 1.00 86.12 165 VAL A CA 1
ATOM 1284 C C . VAL A 1 165 ? -28.776 -3.676 48.531 1.00 86.12 165 VAL A C 1
ATOM 1286 O O . VAL A 1 165 ? -28.968 -2.489 48.785 1.00 86.12 165 VAL A O 1
ATOM 1289 N N . ILE A 1 166 ? -29.597 -4.651 48.916 1.00 84.31 166 ILE A N 1
ATOM 1290 C CA . ILE A 1 166 ? -30.793 -4.441 49.732 1.00 84.31 166 ILE A CA 1
ATOM 1291 C C . ILE A 1 166 ? -30.583 -5.170 51.053 1.00 84.31 166 ILE A C 1
ATOM 1293 O O . ILE A 1 166 ? -30.408 -6.388 51.081 1.00 84.31 166 ILE A O 1
ATOM 1297 N N . ARG A 1 167 ? -30.593 -4.421 52.154 1.00 82.81 167 ARG A N 1
ATOM 1298 C CA . ARG A 1 167 ? -30.548 -4.952 53.514 1.00 82.81 167 ARG A CA 1
ATOM 1299 C C . ARG A 1 167 ? -31.892 -4.702 54.178 1.00 82.81 167 ARG A C 1
ATOM 1301 O O . ARG A 1 167 ? -32.182 -3.584 54.589 1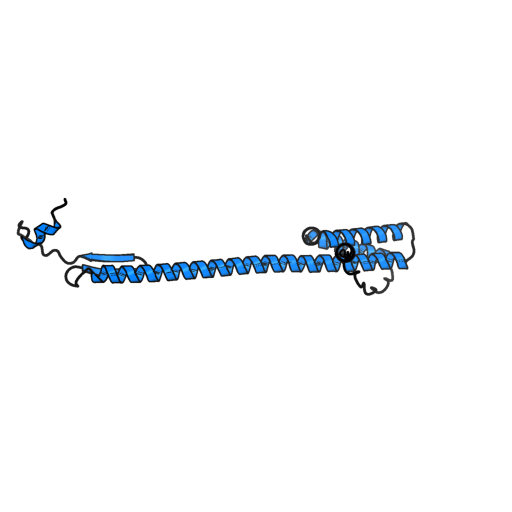.00 82.81 167 ARG A O 1
ATOM 1308 N N . LEU A 1 168 ? -32.701 -5.745 54.302 1.00 80.06 168 LEU A N 1
ATOM 1309 C CA . LEU A 1 168 ? -33.983 -5.663 54.997 1.00 80.06 168 LEU A CA 1
ATOM 1310 C C . LEU A 1 168 ? -33.751 -5.353 56.489 1.00 80.06 168 LEU A C 1
ATOM 1312 O O . LEU A 1 168 ? -32.902 -5.974 57.129 1.00 80.06 168 LEU A O 1
ATOM 1316 N N . ARG A 1 169 ? -34.480 -4.370 57.025 1.00 71.56 169 ARG A N 1
ATOM 1317 C CA . ARG A 1 169 ? -34.505 -3.985 58.449 1.00 71.56 169 ARG A CA 1
ATOM 1318 C C . ARG A 1 169 ? -35.792 -4.433 59.148 1.00 71.56 169 ARG A C 1
ATOM 1320 O O . ARG A 1 169 ? -35.786 -4.641 60.359 1.00 71.56 169 ARG A O 1
ATOM 1327 N N . GLY A 1 170 ? -36.858 -4.663 58.386 1.00 60.16 170 GLY A N 1
ATOM 1328 C CA . GLY A 1 170 ? -38.139 -5.132 58.891 1.00 60.16 170 GLY A CA 1
ATOM 1329 C C . GLY A 1 170 ? -38.175 -6.638 59.123 1.00 60.16 170 GLY A C 1
ATOM 1330 O O . GLY A 1 170 ? -38.671 -7.371 58.281 1.00 60.16 170 GLY A O 1
ATOM 1331 N N . MET A 1 171 ? -37.715 -7.085 60.290 1.00 53.62 171 MET A N 1
ATOM 1332 C CA . MET A 1 171 ? -38.397 -8.149 61.031 1.00 53.62 171 MET A CA 1
ATOM 1333 C C . MET A 1 171 ? -38.305 -7.797 62.517 1.00 53.62 171 MET A C 1
ATOM 1335 O O . MET A 1 171 ? -37.349 -8.168 63.196 1.00 53.62 171 MET A O 1
ATOM 1339 N N . SER A 1 172 ? -39.287 -7.052 63.035 1.00 50.09 172 SER A N 1
ATOM 1340 C CA . SER A 1 172 ? -39.504 -7.011 64.482 1.00 50.09 172 SER A CA 1
ATOM 1341 C C . SER A 1 172 ? -40.038 -8.381 64.899 1.00 50.09 172 SER A C 1
ATOM 1343 O O . SER A 1 172 ? -41.243 -8.614 64.937 1.00 50.09 172 SER A O 1
ATOM 1345 N N . PHE A 1 173 ? -39.129 -9.324 65.138 1.00 49.84 173 PHE A N 1
ATOM 1346 C CA . PHE A 1 173 ? -39.445 -10.504 65.923 1.00 49.84 173 PHE A CA 1
ATOM 1347 C C . PHE A 1 173 ? -39.240 -10.124 67.386 1.00 49.84 173 PHE A C 1
ATOM 1349 O O . PHE A 1 173 ? -38.097 -9.855 67.771 1.00 49.84 173 PHE A O 1
ATOM 1356 N N . PRO A 1 174 ? -40.291 -10.084 68.223 1.00 43.78 174 PRO A N 1
ATOM 1357 C CA . PRO A 1 174 ? -40.089 -10.028 69.661 1.00 43.78 174 PRO A CA 1
ATOM 1358 C C . PRO A 1 174 ? -39.248 -11.245 70.063 1.00 43.78 174 PRO A C 1
ATOM 1360 O O . PRO A 1 174 ? -39.709 -12.387 70.041 1.00 43.78 174 PRO A O 1
ATOM 1363 N N . ILE A 1 175 ? -37.975 -11.007 70.378 1.00 48.47 175 ILE A N 1
ATOM 1364 C CA . ILE A 1 175 ? -37.068 -12.051 70.850 1.00 48.47 175 ILE A CA 1
ATOM 1365 C C . ILE A 1 175 ? -37.656 -12.605 72.148 1.00 48.47 175 ILE A C 1
ATOM 1367 O O . ILE A 1 175 ? -37.804 -11.879 73.129 1.00 48.47 175 ILE A O 1
ATOM 1371 N N . GLY A 1 176 ? -38.027 -13.885 72.124 1.00 48.09 176 GLY A N 1
ATOM 1372 C CA . GLY A 1 176 ? -38.614 -14.589 73.265 1.00 48.09 176 GLY A CA 1
ATOM 1373 C C . GLY A 1 176 ? -40.092 -14.964 73.138 1.00 48.09 176 GLY A C 1
ATOM 1374 O O . GLY A 1 176 ? -40.609 -15.565 74.075 1.00 48.09 176 GLY A O 1
ATOM 1375 N N . GLN A 1 177 ? -40.777 -14.680 72.021 1.00 49.72 177 GLN A N 1
ATOM 1376 C CA . GLN A 1 177 ? -42.129 -15.206 71.786 1.00 49.72 177 GLN A CA 1
ATOM 1377 C C . GLN A 1 177 ? -42.244 -15.894 70.424 1.00 49.72 177 GLN A C 1
ATOM 1379 O O . GLN A 1 177 ? -41.999 -15.303 69.379 1.00 49.72 177 GLN A O 1
ATOM 1384 N N . SER A 1 178 ? -42.661 -17.160 70.438 1.00 49.88 178 SER A N 1
ATOM 1385 C CA . SER A 1 178 ? -42.938 -18.006 69.269 1.00 49.88 178 SER A CA 1
ATOM 1386 C C . SER A 1 178 ? -44.241 -17.633 68.539 1.00 49.88 178 SER A C 1
ATOM 1388 O O . SER A 1 178 ? -44.828 -18.465 67.849 1.00 49.88 178 SER A O 1
ATOM 1390 N N . MET A 1 179 ? -44.712 -16.391 68.687 1.00 49.50 179 MET A N 1
ATOM 1391 C CA . MET A 1 179 ? -45.976 -15.925 68.128 1.00 49.50 179 MET A CA 1
ATOM 1392 C C . MET A 1 179 ? -45.724 -14.869 67.054 1.00 49.50 179 MET A C 1
ATOM 1394 O O . MET A 1 179 ? -45.255 -13.767 67.327 1.00 49.50 179 MET A O 1
ATOM 1398 N N . ILE A 1 180 ? -46.043 -15.231 65.814 1.00 58.00 180 ILE A N 1
ATOM 1399 C CA . ILE A 1 180 ? -46.063 -14.310 64.678 1.00 58.00 180 ILE A CA 1
ATOM 1400 C C . ILE A 1 180 ? -47.326 -13.448 64.807 1.00 58.00 180 ILE A C 1
ATOM 1402 O O . ILE A 1 180 ? -48.420 -13.999 64.944 1.00 58.00 180 ILE A O 1
ATOM 1406 N N . MET A 1 181 ? -47.167 -12.120 64.778 1.00 66.06 181 MET A N 1
ATOM 1407 C CA . MET A 1 181 ? -48.282 -11.166 64.827 1.00 66.06 181 MET A CA 1
ATOM 1408 C C . MET A 1 181 ? -49.248 -11.398 63.648 1.00 66.06 181 MET A C 1
ATOM 1410 O O . MET A 1 181 ? -48.772 -11.622 62.529 1.00 66.06 181 MET A O 1
ATOM 1414 N N . PRO A 1 182 ? -50.578 -11.309 63.853 1.00 64.00 182 PRO A N 1
ATOM 1415 C CA . PRO A 1 182 ? -51.568 -11.585 62.808 1.00 64.00 182 PRO A CA 1
ATOM 1416 C C . PRO A 1 182 ? -51.397 -10.769 61.523 1.00 64.00 182 PRO A C 1
ATOM 1418 O O . PRO A 1 182 ? -51.679 -11.254 60.430 1.00 64.00 182 PRO A O 1
ATOM 1421 N N . GLU A 1 183 ? -50.878 -9.552 61.649 1.00 64.88 183 GLU A N 1
ATOM 1422 C CA . GLU A 1 183 ? -50.558 -8.652 60.538 1.00 64.88 183 GLU A CA 1
ATOM 1423 C C . GLU A 1 183 ? -49.454 -9.160 59.591 1.00 64.88 183 GLU A C 1
ATOM 1425 O O . GLU A 1 183 ? -49.405 -8.728 58.442 1.00 64.88 183 GLU A O 1
ATOM 1430 N N . ASN A 1 184 ? -48.630 -10.130 60.009 1.00 57.91 184 ASN A N 1
ATOM 1431 C CA . ASN A 1 184 ? -47.549 -10.694 59.190 1.00 57.91 184 ASN A CA 1
ATOM 1432 C C . ASN A 1 184 ? -47.944 -11.974 58.439 1.00 57.91 184 ASN A C 1
ATOM 1434 O O . ASN A 1 184 ? -47.188 -12.429 57.583 1.00 57.91 184 ASN A O 1
ATOM 1438 N N . TYR A 1 185 ? -49.112 -12.565 58.717 1.00 66.19 185 TYR A N 1
ATOM 1439 C CA . TYR A 1 185 ? -49.542 -13.805 58.061 1.00 66.19 185 TYR A CA 1
ATOM 1440 C C . TYR A 1 185 ? -49.648 -13.737 56.532 1.00 66.19 185 TYR A C 1
ATOM 1442 O O . TYR A 1 185 ? -49.250 -14.719 55.907 1.00 66.19 185 TYR A O 1
ATOM 1450 N N . PRO A 1 186 ? -50.080 -12.628 55.894 1.00 70.44 186 PRO A N 1
ATOM 1451 C CA . PRO A 1 186 ? -50.152 -12.549 54.432 1.00 70.44 186 PRO A CA 1
ATOM 1452 C C . PRO A 1 186 ? -48.804 -12.730 53.718 1.00 70.44 186 PRO A C 1
ATOM 1454 O O . PRO A 1 186 ? -48.783 -13.033 52.531 1.00 70.44 186 PRO A O 1
ATOM 1457 N N . LEU A 1 187 ? -47.686 -12.558 54.430 1.00 59.12 187 LEU A N 1
ATOM 1458 C CA . LEU A 1 187 ? -46.330 -12.635 53.881 1.00 59.12 187 LEU A CA 1
ATOM 1459 C C . LEU A 1 187 ? -45.724 -14.049 53.933 1.00 59.12 187 LEU A C 1
ATOM 1461 O O . LEU A 1 187 ? -44.620 -14.254 53.438 1.00 59.12 187 LEU A O 1
ATOM 1465 N N . ILE A 1 188 ? -46.416 -15.015 54.548 1.00 65.00 188 ILE A N 1
ATOM 1466 C CA . ILE A 1 188 ? -45.887 -16.367 54.835 1.00 65.00 188 ILE A CA 1
ATOM 1467 C C . ILE A 1 188 ? -46.749 -17.468 54.195 1.00 65.00 188 ILE A C 1
ATOM 1469 O O . ILE A 1 188 ? -46.425 -18.651 54.272 1.00 65.00 188 ILE A O 1
ATOM 1473 N N . ILE A 1 189 ? -47.844 -17.092 53.536 1.00 49.31 189 ILE A N 1
ATOM 1474 C CA . ILE A 1 189 ? -48.675 -18.009 52.756 1.00 49.31 189 ILE A CA 1
ATOM 1475 C C . ILE A 1 189 ? -48.235 -17.980 51.294 1.00 49.31 189 ILE A C 1
ATOM 1477 O O . ILE A 1 189 ? -48.594 -17.094 50.523 1.00 49.31 189 ILE A O 1
ATOM 1481 N N . THR A 1 190 ? -47.439 -18.978 50.925 1.00 46.31 190 THR A N 1
ATOM 1482 C CA . THR A 1 190 ? -47.208 -19.366 49.532 1.00 46.31 190 THR A CA 1
ATOM 1483 C C . THR A 1 190 ? -48.475 -20.057 49.014 1.00 46.31 190 THR A C 1
ATOM 1485 O O . THR A 1 190 ? -48.944 -20.997 49.657 1.00 46.31 190 THR A O 1
ATOM 1488 N N . TYR A 1 191 ? -49.040 -19.582 47.897 1.00 52.19 191 TYR A N 1
ATOM 1489 C CA . TYR A 1 191 ? -50.094 -20.293 47.154 1.00 52.19 191 TYR A CA 1
ATOM 1490 C C . TYR A 1 191 ? -49.528 -21.490 46.387 1.00 52.19 191 TYR A C 1
ATOM 1492 O O . TYR A 1 191 ? -48.376 -21.381 45.903 1.00 52.19 191 TYR A O 1
#

pLDDT: mean 82.29, std 16.28, range [43.78, 97.81]

Secondary structure (DSSP, 8-state):
--HHHHHHHHHHHHHHHHS----PPPP--------S-HHHHHHHHHHHHHHHHHTTHHHHSHHHHHHHHHHHHHHHHHHHTT--HHHHHHHHHHHHHHHHHHHHHHHHHHHHHHHHHHHHHHHHHHHHHHHHHHHHHHHHHHHHHHHTTS-TTTEEEEEETTEEEEEE------TT-----GGGGGGT---

Organism: NCBI:txid2771352

Foldseek 3Di:
DCVVVVVVVVVVVVVVVVPPPDPDDDDPQDQDPLDPDLVVLLVVLVVLLVVCVVVVLCVQQVPLSVLLVVLSVVLVVCVVVVHDSVSSSVSSSSSVSSSVVSVVSSVVSVVVVVVVVVVVVVVVVVVVVVVVVVLVVVLVVVLVVVVVVDDPQQWDWDDDPSDIDIGGNPDPDPPPDPDDPPVCVVVVDDD